Protein AF-A0AAP0EIT5-F1 (afdb_monomer)

Mean predicted aligned error: 7.15 Å

Structure (mmCIF, N/CA/C/O backbone):
data_AF-A0AAP0EIT5-F1
#
_entry.id   AF-A0AAP0EIT5-F1
#
loop_
_atom_site.group_PDB
_atom_site.id
_atom_site.type_symbol
_atom_site.label_atom_id
_atom_site.label_alt_id
_atom_site.label_comp_id
_atom_site.label_asym_id
_atom_site.label_entity_id
_atom_site.label_seq_id
_atom_site.pdbx_PDB_ins_code
_atom_site.Cartn_x
_atom_site.Cartn_y
_atom_site.Cartn_z
_atom_site.occupancy
_atom_site.B_iso_or_equiv
_atom_site.auth_seq_id
_atom_site.auth_comp_id
_atom_site.auth_asym_id
_atom_site.auth_atom_id
_atom_site.pdbx_PDB_model_num
ATOM 1 N N . MET A 1 1 ? -17.598 31.043 -3.259 1.00 34.06 1 MET A N 1
ATOM 2 C CA . MET A 1 1 ? -17.886 29.783 -2.539 1.00 34.06 1 MET A CA 1
ATOM 3 C C . MET A 1 1 ? -18.511 28.818 -3.543 1.00 34.06 1 MET A C 1
ATOM 5 O O . MET A 1 1 ? -19.658 28.442 -3.401 1.00 34.06 1 MET A O 1
ATOM 9 N N . GLU A 1 2 ? -17.788 28.531 -4.632 1.00 28.14 2 GLU A N 1
ATOM 10 C CA . GLU A 1 2 ? -18.379 27.941 -5.848 1.00 28.14 2 GLU A CA 1
ATOM 11 C C . GLU A 1 2 ? -17.289 27.334 -6.759 1.00 28.14 2 GLU A C 1
ATOM 13 O O . GLU A 1 2 ? -17.280 27.514 -7.968 1.00 28.14 2 GLU A O 1
ATOM 18 N N . LEU A 1 3 ? -16.295 26.664 -6.161 1.00 30.36 3 LEU A N 1
ATOM 19 C CA . LEU A 1 3 ? -15.146 26.085 -6.881 1.00 30.36 3 LEU A CA 1
ATOM 20 C C . LEU A 1 3 ? -14.863 24.615 -6.518 1.00 30.36 3 LEU A C 1
ATOM 22 O O . LEU A 1 3 ? -13.755 24.144 -6.713 1.00 30.36 3 LEU A O 1
ATOM 26 N N . SER A 1 4 ? -15.829 23.859 -5.982 1.00 37.78 4 SER A N 1
ATOM 27 C CA . SER A 1 4 ? -15.546 22.500 -5.469 1.00 37.78 4 SER A CA 1
ATOM 28 C C . SER A 1 4 ? -16.444 21.370 -5.975 1.00 37.78 4 SER A C 1
ATOM 30 O O . SER A 1 4 ? -16.247 20.230 -5.564 1.00 37.78 4 SER A O 1
ATOM 32 N N . TYR A 1 5 ? -17.387 21.626 -6.887 1.00 28.66 5 TYR A N 1
ATOM 33 C CA . TYR A 1 5 ? -18.235 20.558 -7.444 1.00 28.66 5 TYR A CA 1
ATOM 34 C C . TYR A 1 5 ? -17.804 20.073 -8.837 1.00 28.66 5 TYR A C 1
ATOM 36 O O . TYR A 1 5 ? -18.018 18.906 -9.165 1.00 28.66 5 TYR A O 1
ATOM 44 N N . LEU A 1 6 ? -17.148 20.917 -9.643 1.00 26.80 6 LEU A N 1
ATOM 45 C CA . LEU A 1 6 ? -16.763 20.549 -11.012 1.00 26.80 6 LEU A CA 1
ATOM 46 C C . LEU A 1 6 ? -15.556 19.590 -11.060 1.00 26.80 6 LEU A C 1
ATOM 48 O O . LEU A 1 6 ? -15.549 18.664 -11.870 1.00 26.80 6 LEU A O 1
ATOM 52 N N . ASP A 1 7 ? -14.597 19.730 -10.138 1.00 31.27 7 ASP A N 1
ATOM 53 C CA . ASP A 1 7 ? -13.393 18.881 -10.090 1.00 31.27 7 ASP A CA 1
ATOM 54 C C . ASP A 1 7 ? -13.679 17.447 -9.619 1.00 31.27 7 ASP A C 1
ATOM 56 O O . ASP A 1 7 ? -13.009 16.500 -10.031 1.00 31.27 7 ASP A O 1
ATOM 60 N N . ILE A 1 8 ? -14.724 17.248 -8.811 1.00 35.31 8 ILE A N 1
ATOM 61 C CA . ILE A 1 8 ? -15.136 15.911 -8.355 1.00 35.31 8 ILE A CA 1
ATOM 62 C C . ILE A 1 8 ? -15.858 15.162 -9.491 1.00 35.31 8 ILE A C 1
ATOM 64 O O . ILE A 1 8 ? -15.655 13.958 -9.671 1.00 35.31 8 ILE A O 1
ATOM 68 N N . CYS A 1 9 ? -16.621 15.878 -10.326 1.00 28.34 9 CYS A N 1
ATOM 69 C CA . CYS A 1 9 ? -17.307 15.317 -11.496 1.00 28.34 9 CYS A CA 1
ATOM 70 C C . CYS A 1 9 ? -16.364 14.874 -12.631 1.00 28.34 9 CYS A C 1
ATOM 72 O O . CYS A 1 9 ? -16.750 14.046 -13.458 1.00 28.34 9 CYS A O 1
ATOM 74 N N . HIS A 1 10 ? -15.117 15.355 -12.676 1.00 34.31 10 HIS A N 1
ATOM 75 C CA . HIS A 1 10 ? -14.128 14.849 -13.635 1.00 34.31 10 HIS A CA 1
ATOM 76 C C . HIS A 1 10 ? -13.656 13.420 -13.318 1.00 34.31 10 HIS A C 1
ATOM 78 O O . HIS A 1 10 ? -13.225 12.711 -14.227 1.00 34.31 10 HIS A O 1
ATOM 84 N N . SER A 1 11 ? -13.785 12.958 -12.068 1.00 38.41 11 SER A N 1
ATOM 85 C CA . SER A 1 11 ? -13.348 11.616 -11.654 1.00 38.41 11 SER A CA 1
ATOM 86 C C . SER A 1 11 ? -14.427 10.536 -11.850 1.00 38.41 11 SER A C 1
ATOM 88 O O . SER A 1 11 ? -14.106 9.374 -12.085 1.00 38.41 11 SER A O 1
ATOM 90 N N . THR A 1 12 ? -15.714 10.903 -11.833 1.00 35.28 12 THR A N 1
ATOM 91 C CA . THR A 1 12 ? -16.848 9.976 -12.039 1.00 35.28 12 THR A CA 1
ATOM 92 C C . THR A 1 12 ? -17.233 9.762 -13.506 1.00 35.28 12 THR A C 1
ATOM 94 O O . THR A 1 12 ? -17.965 8.825 -13.808 1.00 35.28 12 THR A O 1
ATOM 97 N N . LYS A 1 13 ? -16.666 10.525 -14.452 1.00 37.12 13 LYS A N 1
ATOM 98 C CA . LYS A 1 13 ? -16.752 10.246 -15.904 1.00 37.12 13 LYS A CA 1
ATOM 99 C C . LYS A 1 13 ? -15.963 9.004 -16.359 1.00 37.12 13 LYS A C 1
ATOM 101 O O . LYS A 1 13 ? -15.889 8.740 -17.556 1.00 37.12 13 LYS A O 1
ATOM 106 N N . MET A 1 14 ? -15.368 8.249 -15.434 1.00 42.91 14 MET A N 1
ATOM 107 C CA . MET A 1 14 ? -14.441 7.160 -15.744 1.00 42.91 14 MET A CA 1
ATOM 108 C C . MET A 1 14 ? -15.117 5.830 -16.122 1.00 42.91 14 MET A C 1
ATOM 110 O O . MET A 1 14 ? -14.446 4.969 -16.675 1.00 42.91 14 MET A O 1
ATOM 114 N N . GLU A 1 15 ? -16.417 5.636 -15.863 1.00 43.25 15 GLU A N 1
ATOM 115 C CA . GLU A 1 15 ? -17.102 4.379 -16.232 1.00 43.25 15 GLU A CA 1
ATOM 116 C C . GLU A 1 15 ? -17.522 4.336 -17.712 1.00 43.25 15 GLU A C 1
ATOM 118 O O . GLU A 1 15 ? -17.391 3.295 -18.351 1.00 43.25 15 GLU A O 1
ATOM 123 N N . LEU A 1 16 ? -17.940 5.464 -18.303 1.00 37.03 16 LEU A N 1
ATOM 124 C CA . LEU A 1 16 ? -18.281 5.541 -19.734 1.00 37.03 16 LEU A CA 1
ATOM 125 C C . LEU A 1 16 ? -17.059 5.769 -20.640 1.00 37.03 16 LEU A C 1
ATOM 127 O O . LEU A 1 16 ? -17.052 5.302 -21.778 1.00 37.03 16 LEU A O 1
ATOM 131 N N . SER A 1 17 ? -15.996 6.416 -20.147 1.00 41.59 17 SER A N 1
ATOM 132 C CA . SER A 1 17 ? -14.72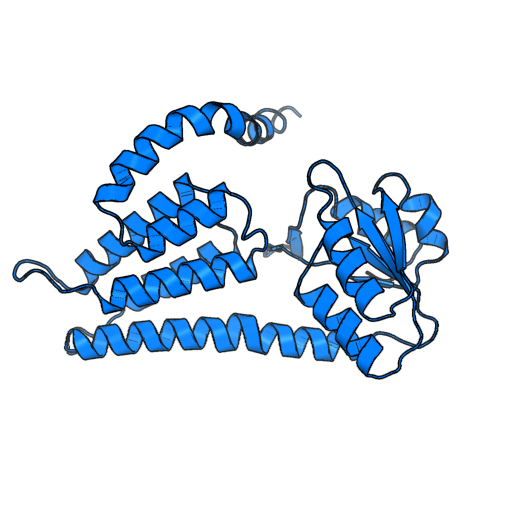7 6.512 -20.885 1.00 41.59 17 SER A CA 1
ATOM 133 C C . SER A 1 17 ? -13.939 5.198 -20.906 1.00 41.59 17 SER A C 1
ATOM 135 O O . SER A 1 17 ? -13.081 5.035 -21.766 1.00 41.59 17 SER A O 1
ATOM 137 N N . PHE A 1 18 ? -14.253 4.243 -20.024 1.00 45.62 18 PHE A N 1
ATOM 138 C CA . PHE A 1 18 ? -13.624 2.918 -19.963 1.00 45.62 18 PHE A CA 1
ATOM 139 C C . PHE A 1 18 ? -13.901 2.066 -21.212 1.00 45.62 18 PHE A C 1
ATOM 141 O O . PHE A 1 18 ? -13.039 1.323 -21.677 1.00 45.62 18 PHE A O 1
ATOM 148 N N . LEU A 1 19 ? -15.099 2.196 -21.792 1.00 41.22 19 LEU A N 1
ATOM 149 C CA . LEU A 1 19 ? -15.473 1.504 -23.030 1.00 41.22 19 LEU A CA 1
ATOM 150 C C . LEU A 1 19 ? -14.783 2.121 -24.254 1.00 41.22 19 LEU A C 1
ATOM 152 O O . LEU A 1 19 ? -14.329 1.387 -25.126 1.00 41.22 19 LEU A O 1
ATOM 156 N N . ILE A 1 20 ? -14.622 3.447 -24.282 1.00 42.47 20 ILE A N 1
ATOM 157 C CA . ILE A 1 20 ? -13.934 4.157 -25.372 1.00 42.47 20 ILE A CA 1
ATOM 158 C C . ILE A 1 20 ? -12.405 3.991 -25.261 1.00 42.47 20 ILE A C 1
ATOM 160 O O . ILE A 1 20 ? -11.747 3.787 -26.277 1.00 42.47 20 ILE A O 1
ATOM 164 N N . SER A 1 21 ? -11.833 3.963 -24.048 1.00 51.19 21 SER A N 1
ATOM 165 C CA . SER A 1 21 ? -10.392 3.734 -23.851 1.00 51.19 21 SER A CA 1
ATOM 166 C C . SER A 1 21 ? -9.970 2.294 -24.128 1.00 51.19 21 SER A C 1
ATOM 168 O O . SER A 1 21 ? -8.811 2.063 -24.447 1.00 51.19 21 SER A O 1
ATOM 170 N N . SER A 1 22 ? -10.884 1.321 -24.055 1.00 49.34 22 SER A N 1
ATOM 171 C CA . SER A 1 22 ? -10.549 -0.081 -24.318 1.00 49.34 22 SER A CA 1
ATOM 172 C C . SER A 1 22 ? -9.999 -0.303 -25.738 1.00 49.34 22 SER A C 1
ATOM 174 O O . SER A 1 22 ? -8.999 -1.000 -25.893 1.00 49.34 22 SER A O 1
ATOM 176 N N . LEU A 1 23 ? -10.554 0.359 -26.762 1.00 49.19 23 LEU A N 1
ATOM 177 C CA . LEU A 1 23 ? -10.063 0.289 -28.148 1.00 49.19 23 LEU A CA 1
ATOM 178 C C . LEU A 1 23 ? -8.685 0.955 -28.328 1.00 49.19 23 LEU A C 1
ATOM 180 O O . LEU A 1 23 ? -7.816 0.386 -28.993 1.00 49.19 23 LEU A O 1
ATOM 184 N N . ASP A 1 24 ? -8.448 2.100 -27.682 1.00 55.38 24 ASP A N 1
ATOM 185 C CA . ASP A 1 24 ? -7.144 2.781 -27.700 1.00 55.38 24 ASP A CA 1
ATOM 186 C C . ASP A 1 24 ? -6.076 2.008 -26.910 1.00 55.38 24 ASP A C 1
ATOM 188 O O . ASP A 1 24 ? -4.936 1.893 -27.356 1.00 55.38 24 ASP A O 1
ATOM 192 N N . ILE A 1 25 ? -6.435 1.401 -25.774 1.00 57.75 25 ILE A N 1
ATOM 193 C CA . ILE A 1 25 ? -5.548 0.550 -24.964 1.00 57.75 25 ILE A CA 1
ATOM 194 C C . ILE A 1 25 ? -5.114 -0.686 -25.764 1.00 57.75 25 ILE A C 1
ATOM 196 O O . ILE A 1 25 ? -3.938 -1.050 -25.725 1.00 57.75 25 ILE A O 1
ATOM 200 N N . PHE A 1 26 ? -6.020 -1.313 -26.523 1.00 56.06 26 PHE A N 1
ATOM 201 C CA . PHE A 1 26 ? -5.684 -2.448 -27.393 1.00 56.06 26 PHE A CA 1
ATOM 202 C C . PHE A 1 26 ? -4.780 -2.046 -28.571 1.00 56.06 26 PHE A C 1
ATOM 204 O O . PHE A 1 26 ? -3.895 -2.819 -28.946 1.00 56.06 26 PHE A O 1
ATOM 211 N N . SER A 1 27 ? -4.951 -0.838 -29.117 1.00 56.09 27 SER A N 1
ATOM 212 C CA . SER A 1 27 ? -4.048 -0.271 -30.128 1.00 56.09 27 SER A CA 1
ATOM 213 C C . SER A 1 27 ? -2.654 0.012 -29.549 1.00 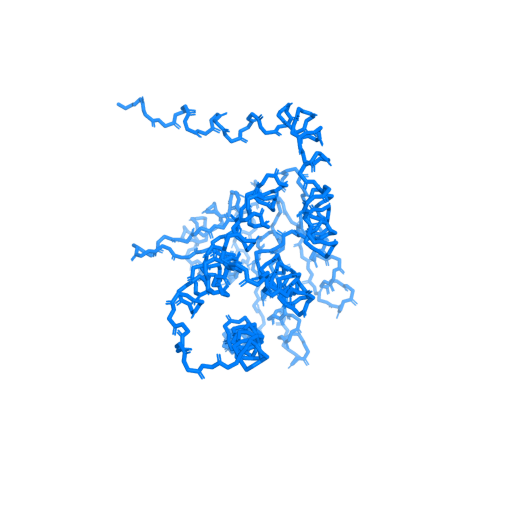56.09 27 SER A C 1
ATOM 215 O O . SER A 1 27 ? -1.650 -0.444 -30.104 1.00 56.09 27 SER A O 1
ATOM 217 N N . LEU A 1 28 ? -2.581 0.654 -28.372 1.00 56.50 28 LEU A N 1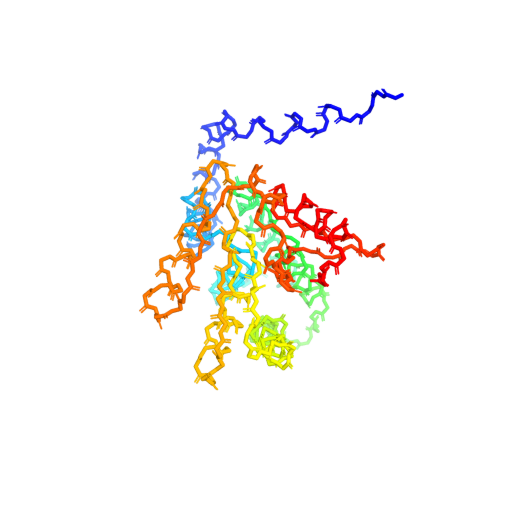
ATOM 218 C CA . LEU A 1 28 ? -1.329 0.869 -27.639 1.00 56.50 28 LEU A CA 1
ATOM 219 C C . LEU A 1 28 ? -0.638 -0.455 -27.286 1.00 56.50 28 LEU A C 1
ATOM 221 O O . LEU A 1 28 ? 0.583 -0.540 -27.375 1.00 56.50 28 LEU A O 1
ATOM 225 N N . SER A 1 29 ? -1.393 -1.503 -26.937 1.00 58.66 29 SER A N 1
ATOM 226 C CA . SER A 1 29 ? -0.843 -2.793 -26.502 1.00 58.66 29 SER A CA 1
ATOM 227 C C . SER A 1 29 ? 0.078 -3.460 -27.529 1.00 58.66 29 SER A C 1
ATOM 229 O O . SER A 1 29 ? 0.883 -4.300 -27.129 1.00 58.66 29 SER A O 1
ATOM 231 N N . ARG A 1 30 ? -0.007 -3.129 -28.827 1.00 60.62 30 ARG A N 1
ATOM 232 C CA . ARG A 1 30 ? 0.880 -3.710 -29.853 1.00 60.62 30 ARG A CA 1
ATOM 233 C C . ARG A 1 30 ? 2.330 -3.233 -29.744 1.00 60.62 30 ARG A C 1
ATOM 235 O O . ARG A 1 30 ? 3.223 -3.948 -30.182 1.00 60.62 30 ARG A O 1
ATOM 242 N N . CYS A 1 31 ? 2.561 -2.067 -29.142 1.00 69.19 31 CYS A N 1
ATOM 243 C CA . CYS A 1 31 ? 3.889 -1.463 -28.984 1.00 69.19 31 CYS A CA 1
ATOM 244 C C . CYS A 1 31 ? 4.388 -1.483 -27.528 1.00 69.19 31 CYS A C 1
ATOM 246 O O . CYS A 1 31 ? 5.426 -0.899 -27.222 1.00 69.19 31 CYS A O 1
ATOM 248 N N . ILE A 1 32 ? 3.644 -2.116 -26.616 1.00 85.38 32 ILE A N 1
ATOM 249 C CA . ILE A 1 32 ? 3.959 -2.171 -25.186 1.00 85.38 32 ILE A CA 1
ATOM 250 C C . ILE A 1 32 ? 4.507 -3.553 -24.842 1.00 85.38 32 ILE A C 1
ATOM 252 O O . ILE A 1 32 ? 4.006 -4.577 -25.305 1.00 85.38 32 ILE A O 1
ATOM 256 N N . HIS A 1 33 ? 5.541 -3.581 -24.002 1.00 88.62 33 HIS A N 1
ATOM 257 C CA . HIS A 1 33 ? 6.153 -4.822 -23.537 1.00 88.62 33 HIS A CA 1
ATOM 258 C C . HIS A 1 33 ? 5.135 -5.718 -22.815 1.00 88.62 33 HIS A C 1
ATOM 260 O O . HIS A 1 33 ? 4.338 -5.238 -22.004 1.00 88.62 33 HIS A O 1
ATOM 266 N N . LEU A 1 34 ? 5.187 -7.028 -23.084 1.00 89.19 34 LEU A N 1
ATOM 267 C CA . LEU A 1 34 ? 4.187 -8.009 -22.647 1.00 89.19 34 LEU A CA 1
ATOM 268 C C . LEU A 1 34 ? 3.874 -7.927 -21.146 1.00 89.19 34 LEU A C 1
ATOM 270 O O . LEU A 1 34 ? 2.705 -7.942 -20.758 1.00 89.19 34 LEU A O 1
ATOM 274 N N . TYR A 1 35 ? 4.896 -7.802 -20.298 1.00 90.50 35 TYR A N 1
ATOM 275 C CA . TYR A 1 35 ? 4.708 -7.753 -18.847 1.00 90.50 35 TYR A CA 1
ATOM 276 C C . TYR A 1 35 ? 4.032 -6.453 -18.396 1.00 90.50 35 TYR A C 1
ATOM 278 O O . TYR A 1 35 ? 3.200 -6.471 -17.487 1.00 90.50 35 TYR A O 1
ATOM 286 N N . SER A 1 36 ? 4.313 -5.330 -19.065 1.00 90.50 36 SER A N 1
ATOM 287 C CA . SER A 1 36 ? 3.614 -4.063 -18.806 1.00 90.50 36 SER A CA 1
ATOM 288 C C . SER A 1 36 ? 2.135 -4.162 -19.189 1.00 90.50 36 SER A C 1
ATOM 290 O O . SER A 1 36 ? 1.275 -3.727 -18.420 1.00 90.50 36 SER A O 1
ATOM 292 N N . SER A 1 37 ? 1.826 -4.819 -20.311 1.00 90.25 37 SER A N 1
ATOM 293 C CA . SER A 1 37 ? 0.449 -5.096 -20.741 1.00 90.25 37 SER A CA 1
ATOM 294 C C . SER A 1 37 ? -0.299 -5.991 -19.747 1.00 90.25 37 SER A C 1
ATOM 296 O O . SER A 1 37 ? -1.410 -5.660 -19.333 1.00 90.25 37 SER A O 1
ATOM 298 N N . GLN A 1 38 ? 0.327 -7.077 -19.280 1.00 91.44 38 GLN A N 1
ATOM 299 C CA . GLN A 1 38 ? -0.254 -7.970 -18.268 1.00 91.44 38 GLN A CA 1
ATOM 300 C C . GLN A 1 38 ? -0.559 -7.240 -16.954 1.00 91.44 38 GLN A C 1
ATOM 302 O O . GLN A 1 38 ? -1.632 -7.418 -16.376 1.00 91.44 38 GLN A O 1
ATOM 307 N N . VAL A 1 39 ? 0.357 -6.389 -16.480 1.00 94.06 39 VAL A N 1
ATOM 308 C CA . VAL A 1 39 ? 0.123 -5.573 -15.280 1.00 94.06 39 VAL A CA 1
ATOM 309 C C . VAL A 1 39 ? -1.026 -4.585 -15.497 1.00 94.06 39 VAL A C 1
ATOM 311 O O . VAL A 1 39 ? -1.869 -4.444 -14.609 1.00 94.06 39 VAL A O 1
ATOM 314 N N . GLY A 1 40 ? -1.117 -3.958 -16.673 1.00 92.19 40 GLY A N 1
ATOM 315 C CA . GLY A 1 40 ? -2.234 -3.079 -17.035 1.00 92.19 40 GLY A CA 1
ATOM 316 C C . GLY A 1 40 ? -3.590 -3.787 -16.986 1.00 92.19 40 GLY A C 1
ATOM 317 O O . GLY A 1 40 ? -4.519 -3.291 -16.346 1.00 92.19 40 GLY A O 1
ATOM 318 N N . LEU A 1 41 ? -3.688 -4.993 -17.553 1.00 90.75 41 LEU A N 1
ATOM 319 C CA . LEU A 1 41 ? -4.906 -5.812 -17.494 1.00 90.75 41 LEU A CA 1
ATOM 320 C C . LEU A 1 41 ? -5.306 -6.152 -16.052 1.00 90.75 41 LEU A C 1
ATOM 322 O O . LEU A 1 41 ? -6.472 -6.022 -15.683 1.00 90.75 41 LEU A O 1
ATOM 326 N N . ARG A 1 42 ? -4.339 -6.497 -15.194 1.00 93.19 42 ARG A N 1
ATOM 327 C CA . ARG A 1 42 ? -4.591 -6.754 -13.764 1.00 93.19 42 ARG A CA 1
ATOM 328 C C . ARG A 1 42 ? -5.015 -5.499 -12.995 1.00 93.19 42 ARG A C 1
ATOM 330 O O . ARG A 1 42 ? -5.709 -5.600 -11.982 1.00 93.19 42 ARG A O 1
ATOM 337 N N . TYR A 1 43 ? -4.618 -4.305 -13.444 1.00 92.81 43 TYR A N 1
ATOM 338 C CA . TYR A 1 43 ? -5.123 -3.046 -12.885 1.00 92.81 43 TYR A CA 1
ATOM 339 C C . TYR A 1 43 ? -6.575 -2.783 -13.268 1.00 92.81 43 TYR A C 1
ATOM 341 O O . TYR A 1 43 ? -7.332 -2.352 -12.395 1.00 92.81 43 TYR A O 1
ATOM 349 N N . LEU A 1 44 ? -6.941 -3.053 -14.524 1.00 89.44 44 LEU A N 1
ATOM 350 C CA . LEU A 1 44 ? -8.306 -2.923 -15.041 1.00 89.44 44 LEU A CA 1
ATOM 351 C C . LEU A 1 44 ? -9.256 -3.907 -14.349 1.00 89.44 44 LEU A C 1
ATOM 353 O O . LEU A 1 44 ? -10.314 -3.503 -13.876 1.00 89.44 44 LEU A O 1
ATOM 357 N N . ALA A 1 45 ? -8.839 -5.170 -14.214 1.00 88.81 45 ALA A N 1
ATOM 358 C CA . ALA A 1 45 ? -9.603 -6.214 -13.527 1.00 88.81 45 ALA A CA 1
ATOM 359 C C . ALA A 1 45 ? -9.804 -5.928 -12.027 1.00 88.81 45 ALA A C 1
ATOM 361 O O . ALA A 1 45 ? -10.727 -6.440 -11.401 1.00 88.81 45 ALA A O 1
ATOM 362 N N . GLY A 1 46 ? -8.951 -5.087 -11.434 1.00 85.75 46 GLY A N 1
ATOM 363 C CA . GLY A 1 46 ? -9.004 -4.765 -10.011 1.00 85.75 46 GLY A CA 1
ATOM 364 C C . GLY A 1 46 ? -8.308 -5.785 -9.106 1.00 85.75 46 GLY A C 1
ATOM 365 O O . GLY A 1 46 ? -8.301 -5.577 -7.892 1.00 85.75 46 GLY A O 1
ATOM 366 N N . ASP A 1 47 ? -7.656 -6.807 -9.671 1.00 85.88 47 ASP A N 1
ATOM 367 C CA . ASP A 1 47 ? -6.889 -7.830 -8.943 1.00 85.88 47 ASP A CA 1
ATOM 368 C C . ASP A 1 47 ? -5.813 -7.215 -8.040 1.00 85.88 47 ASP A C 1
ATOM 370 O O . ASP A 1 47 ? -5.527 -7.706 -6.947 1.00 85.88 47 ASP A O 1
ATOM 374 N N . ILE A 1 48 ? -5.202 -6.113 -8.495 1.00 86.69 48 ILE A N 1
ATOM 375 C CA . ILE A 1 48 ? -4.160 -5.394 -7.758 1.00 86.69 48 ILE A CA 1
ATOM 376 C C . ILE A 1 48 ? -4.692 -4.033 -7.292 1.00 86.69 48 ILE A C 1
ATOM 378 O O . ILE A 1 48 ? -4.616 -3.011 -7.981 1.00 86.69 48 ILE A O 1
ATOM 382 N N . GLY A 1 49 ? -5.239 -4.003 -6.077 1.00 84.56 49 GLY A N 1
ATOM 383 C CA . GLY A 1 49 ? -5.878 -2.814 -5.504 1.00 84.56 49 GLY A CA 1
ATOM 384 C C . GLY A 1 49 ? -4.930 -1.811 -4.835 1.00 84.56 49 GLY A C 1
ATOM 385 O O . GLY A 1 49 ? -5.056 -0.605 -5.066 1.00 84.56 49 GLY A O 1
ATOM 386 N N . GLY A 1 50 ? -4.018 -2.302 -3.989 1.00 88.69 50 GLY A N 1
ATOM 387 C CA . GLY A 1 50 ? -3.237 -1.495 -3.041 1.00 88.69 50 GLY A CA 1
ATOM 388 C C . GLY A 1 50 ? -2.041 -0.759 -3.653 1.00 88.69 50 GLY A C 1
ATOM 389 O O . GLY A 1 50 ? -1.365 -1.288 -4.530 1.00 88.69 50 GLY A O 1
ATOM 390 N N . GLY A 1 51 ? -1.742 0.446 -3.154 1.00 91.69 51 GLY A N 1
ATOM 391 C CA . GLY A 1 51 ? -0.691 1.316 -3.704 1.00 91.69 51 GLY A CA 1
ATOM 392 C C . GLY A 1 51 ? 0.714 0.698 -3.718 1.00 91.69 51 GLY A C 1
ATOM 393 O O . GLY A 1 51 ? 1.427 0.849 -4.710 1.00 91.69 51 GLY A O 1
ATOM 394 N N . ASN A 1 52 ? 1.108 -0.031 -2.667 1.00 93.12 52 ASN A N 1
ATOM 395 C CA . ASN A 1 52 ? 2.411 -0.714 -2.623 1.00 93.12 52 ASN A CA 1
ATOM 396 C C . ASN A 1 52 ? 2.467 -1.880 -3.615 1.00 93.12 52 ASN A C 1
ATOM 398 O O . ASN A 1 52 ? 3.415 -1.976 -4.387 1.00 93.12 52 ASN A O 1
ATOM 402 N N . VAL A 1 53 ? 1.428 -2.720 -3.660 1.00 93.75 53 VAL A N 1
ATOM 403 C CA . VAL A 1 53 ? 1.386 -3.888 -4.559 1.00 93.75 53 VAL A CA 1
ATOM 404 C C . VAL A 1 53 ? 1.361 -3.455 -6.027 1.00 93.75 53 VAL A C 1
ATOM 406 O O . VAL A 1 53 ? 2.070 -4.035 -6.843 1.00 93.75 53 VAL A O 1
ATOM 409 N N . ARG A 1 54 ? 0.616 -2.390 -6.361 1.00 95.69 54 ARG A N 1
ATOM 410 C CA . ARG A 1 54 ? 0.663 -1.770 -7.695 1.00 95.69 54 ARG A CA 1
ATOM 411 C C . ARG A 1 54 ? 2.075 -1.273 -8.017 1.00 95.69 54 ARG A C 1
ATOM 413 O O . ARG A 1 54 ? 2.617 -1.597 -9.062 1.00 95.69 54 ARG A O 1
ATOM 420 N N . CYS A 1 55 ? 2.714 -0.544 -7.102 1.00 96.88 55 CYS A N 1
ATOM 421 C CA . CYS A 1 55 ? 4.081 -0.064 -7.315 1.00 96.88 55 CYS A CA 1
ATOM 422 C C . CYS A 1 55 ? 5.074 -1.212 -7.573 1.00 96.88 55 CYS A C 1
ATOM 424 O O . CYS A 1 55 ? 5.827 -1.151 -8.542 1.00 96.88 55 CYS A O 1
ATOM 426 N N . ILE A 1 56 ? 5.019 -2.287 -6.780 1.00 96.94 56 ILE A N 1
ATOM 427 C CA . ILE A 1 56 ? 5.866 -3.474 -6.968 1.00 96.94 56 ILE A CA 1
ATOM 428 C C . ILE A 1 56 ? 5.594 -4.138 -8.323 1.00 96.94 56 ILE A C 1
ATOM 430 O O . ILE A 1 56 ? 6.541 -4.441 -9.041 1.00 96.94 56 ILE A O 1
ATOM 434 N N . ALA A 1 57 ? 4.327 -4.333 -8.702 1.00 97.31 57 ALA A N 1
ATOM 435 C CA . ALA A 1 57 ? 3.967 -4.953 -9.978 1.00 97.31 57 ALA A CA 1
ATOM 436 C C . ALA A 1 57 ? 4.452 -4.127 -11.181 1.00 97.31 57 ALA A C 1
ATOM 438 O O . ALA A 1 57 ? 5.037 -4.678 -12.109 1.00 97.31 57 ALA A O 1
ATOM 439 N N . MET A 1 58 ? 4.268 -2.803 -11.138 1.00 97.38 58 MET A N 1
ATOM 440 C CA . MET A 1 58 ? 4.781 -1.882 -12.157 1.00 97.38 58 MET A CA 1
ATOM 441 C C . MET A 1 58 ? 6.304 -1.958 -12.271 1.00 97.38 58 MET A C 1
ATOM 443 O O . MET A 1 58 ? 6.832 -2.088 -13.370 1.00 97.38 58 MET A O 1
ATOM 447 N N . LEU A 1 59 ? 7.014 -1.883 -11.143 1.00 97.38 59 LEU A N 1
ATOM 448 C CA . LEU A 1 59 ? 8.472 -1.957 -11.135 1.00 97.38 59 LEU A CA 1
ATOM 449 C C . LEU A 1 59 ? 8.977 -3.319 -11.622 1.00 97.38 59 LEU A C 1
ATOM 451 O O . LEU A 1 59 ? 9.964 -3.359 -12.347 1.00 97.38 59 LEU A O 1
ATOM 455 N N . GLY A 1 60 ? 8.284 -4.411 -11.289 1.00 97.25 60 GLY A N 1
ATOM 456 C CA . GLY A 1 60 ? 8.554 -5.741 -11.836 1.00 97.25 60 GLY A CA 1
ATOM 457 C C . GLY A 1 60 ? 8.440 -5.769 -13.360 1.00 97.25 60 GLY A C 1
ATOM 458 O O . GLY A 1 60 ? 9.396 -6.142 -14.031 1.00 97.25 60 GLY A O 1
ATOM 459 N N . ALA A 1 61 ? 7.336 -5.258 -13.911 1.00 96.44 61 ALA A N 1
ATOM 460 C CA . ALA A 1 61 ? 7.167 -5.152 -15.360 1.00 96.44 61 ALA A CA 1
ATOM 461 C C . ALA A 1 61 ? 8.242 -4.275 -16.022 1.00 96.44 61 ALA A C 1
ATOM 463 O O . ALA A 1 61 ? 8.728 -4.607 -17.101 1.00 96.44 61 ALA A O 1
ATOM 464 N N . PHE A 1 62 ? 8.658 -3.181 -15.376 1.00 96.12 62 PHE A N 1
ATOM 465 C CA . PHE A 1 62 ? 9.748 -2.345 -15.886 1.00 96.12 62 PHE A CA 1
ATOM 466 C C . PHE A 1 62 ? 11.092 -3.063 -15.848 1.00 96.12 62 PHE A C 1
ATOM 468 O O . PHE A 1 62 ? 11.877 -2.883 -16.771 1.00 96.12 62 PHE A O 1
ATOM 475 N N . LYS A 1 63 ? 11.366 -3.899 -14.839 1.00 96.69 63 LYS A N 1
ATOM 476 C CA . LYS A 1 63 ? 12.584 -4.720 -14.826 1.00 96.69 63 LYS A CA 1
ATOM 477 C C . LYS A 1 63 ? 12.635 -5.655 -16.025 1.00 96.69 63 LYS A C 1
ATOM 479 O O . LYS A 1 63 ? 13.672 -5.727 -16.677 1.00 96.69 63 LYS A O 1
ATOM 484 N N . ASP A 1 64 ? 11.541 -6.350 -16.315 1.00 95.44 64 ASP A N 1
ATOM 485 C CA . ASP A 1 64 ? 11.500 -7.282 -17.442 1.00 95.44 64 ASP A CA 1
ATOM 486 C C . ASP A 1 64 ? 11.602 -6.530 -18.776 1.00 95.44 64 ASP A C 1
ATOM 488 O O . ASP A 1 64 ? 12.399 -6.903 -19.633 1.00 95.44 64 ASP A O 1
ATOM 492 N N . ALA A 1 65 ? 10.924 -5.386 -18.908 1.00 94.12 65 ALA A N 1
ATOM 493 C CA . ALA A 1 65 ? 11.040 -4.539 -20.093 1.00 94.12 65 ALA A CA 1
ATOM 494 C C . ALA A 1 65 ? 12.456 -3.968 -20.294 1.00 94.12 65 ALA A C 1
ATOM 496 O O . ALA A 1 65 ? 12.948 -3.929 -21.418 1.00 94.12 65 ALA A O 1
ATOM 497 N N . ILE A 1 66 ? 13.133 -3.546 -19.219 1.00 94.44 66 ILE A N 1
ATOM 498 C CA . ILE A 1 66 ? 14.527 -3.081 -19.274 1.00 94.44 66 ILE A CA 1
ATOM 499 C C . ILE A 1 66 ? 15.452 -4.244 -19.639 1.00 94.44 66 ILE A C 1
ATOM 501 O O . ILE A 1 66 ? 16.382 -4.047 -20.415 1.00 94.44 66 ILE A O 1
ATOM 505 N N . ARG A 1 67 ? 15.217 -5.452 -19.108 1.00 94.62 67 ARG A N 1
ATOM 506 C CA . ARG A 1 67 ? 16.033 -6.636 -19.413 1.00 94.62 67 ARG A CA 1
ATOM 507 C C . ARG A 1 67 ? 15.979 -6.985 -20.900 1.00 94.62 67 ARG A C 1
ATOM 509 O O . ARG A 1 67 ? 17.039 -7.215 -21.480 1.00 94.62 67 ARG A O 1
ATOM 516 N N . ASP A 1 68 ? 14.793 -6.941 -21.497 1.00 93.50 68 ASP A N 1
ATOM 517 C CA . ASP A 1 68 ? 14.568 -7.305 -22.902 1.00 93.50 68 ASP A CA 1
ATOM 518 C C . ASP A 1 68 ? 14.884 -6.165 -23.887 1.00 93.50 68 ASP A C 1
ATOM 520 O O . ASP A 1 68 ? 15.016 -6.395 -25.087 1.00 93.50 68 ASP A O 1
ATOM 524 N N . TYR A 1 69 ? 15.020 -4.930 -23.400 1.00 92.56 69 TYR A N 1
ATOM 525 C CA . TYR A 1 69 ? 15.357 -3.773 -24.227 1.00 92.56 69 TYR A CA 1
ATOM 526 C C . TYR A 1 69 ? 16.754 -3.905 -24.854 1.00 92.56 69 TYR A C 1
ATOM 528 O O . TYR A 1 69 ? 17.681 -4.403 -24.215 1.00 92.56 69 TYR A O 1
ATOM 536 N N . SER A 1 70 ? 16.917 -3.426 -26.086 1.00 92.19 70 SER A N 1
ATOM 537 C CA . SER A 1 70 ? 18.208 -3.300 -26.773 1.00 92.19 70 SER A CA 1
ATOM 538 C C . SER A 1 70 ? 18.269 -1.958 -27.488 1.00 92.19 70 SER A C 1
ATOM 540 O O . SER A 1 70 ? 17.282 -1.561 -28.111 1.00 92.19 70 SER A O 1
ATOM 542 N N . THR A 1 71 ? 19.402 -1.258 -27.410 1.00 91.12 71 THR A N 1
ATOM 543 C CA . THR A 1 71 ? 19.521 0.071 -28.024 1.00 91.12 71 THR A CA 1
ATOM 544 C C . THR A 1 71 ? 19.628 -0.038 -29.546 1.00 91.12 71 THR A C 1
ATOM 546 O O . THR A 1 71 ? 20.526 -0.720 -30.045 1.00 91.12 71 THR A O 1
ATOM 549 N N . PRO A 1 72 ? 18.761 0.645 -30.316 1.00 91.12 72 PRO A N 1
ATOM 550 C CA . PRO A 1 72 ? 18.934 0.748 -31.760 1.00 91.12 72 PRO A CA 1
ATOM 551 C C . PRO A 1 72 ? 20.247 1.471 -32.107 1.00 91.12 72 PRO A C 1
ATOM 553 O O . PRO A 1 72 ? 20.593 2.434 -31.423 1.00 91.12 72 PRO A O 1
ATOM 556 N N . PRO A 1 73 ? 20.948 1.094 -33.193 1.00 85.81 73 PRO A N 1
ATOM 557 C CA . PRO A 1 73 ? 22.279 1.626 -33.519 1.00 85.81 73 PRO A CA 1
ATOM 558 C C . PRO A 1 73 ? 22.316 3.148 -33.737 1.00 85.81 73 PRO A C 1
ATOM 560 O O . PRO A 1 73 ? 23.363 3.768 -33.595 1.00 85.81 73 PRO A O 1
ATOM 563 N N . GLU A 1 74 ? 21.176 3.761 -34.059 1.00 89.06 74 GLU A N 1
ATOM 564 C CA . GLU A 1 74 ? 21.046 5.199 -34.331 1.00 89.06 74 GLU A CA 1
ATOM 565 C C . GLU A 1 74 ? 20.681 6.031 -33.090 1.00 89.06 74 GLU A C 1
ATOM 567 O O . GLU A 1 74 ? 20.550 7.254 -33.173 1.00 89.06 74 GLU A O 1
ATOM 572 N N . LYS A 1 75 ? 20.457 5.391 -31.937 1.00 89.00 75 LYS A N 1
ATOM 573 C CA . LYS A 1 75 ? 19.897 6.045 -30.752 1.00 89.00 75 LYS A CA 1
ATOM 574 C C . LYS A 1 75 ? 20.820 5.951 -29.548 1.00 89.00 75 LYS A C 1
ATOM 576 O O . LYS A 1 75 ? 21.586 5.010 -29.385 1.00 89.00 75 LYS A O 1
ATOM 581 N N . ASN A 1 76 ? 20.688 6.932 -28.659 1.00 87.56 76 ASN A N 1
ATOM 582 C CA . ASN A 1 76 ? 21.328 6.888 -27.351 1.00 87.56 76 ASN A CA 1
ATOM 583 C C . ASN A 1 76 ? 20.440 6.119 -26.364 1.00 87.56 76 ASN A C 1
ATOM 585 O O . ASN A 1 76 ? 19.229 6.362 -26.298 1.00 87.56 76 ASN A O 1
ATOM 589 N N . LEU A 1 77 ? 21.061 5.223 -25.592 1.00 87.25 77 LEU A N 1
ATOM 590 C CA . LEU A 1 77 ? 20.406 4.374 -24.593 1.00 87.25 77 LEU A CA 1
ATOM 591 C C . LEU A 1 77 ? 19.532 5.183 -23.628 1.00 87.25 77 LEU A C 1
ATOM 593 O O . LEU A 1 77 ? 18.377 4.839 -23.406 1.00 87.25 77 LEU A O 1
ATOM 597 N N . ASP A 1 78 ? 20.074 6.266 -23.072 1.00 87.31 78 ASP A N 1
ATOM 598 C CA . ASP A 1 78 ? 19.419 7.101 -22.065 1.00 87.31 78 ASP A CA 1
ATOM 599 C C . ASP A 1 78 ? 18.084 7.673 -22.566 1.00 87.31 78 ASP A C 1
ATOM 601 O O . ASP A 1 78 ? 17.060 7.554 -21.890 1.00 87.31 78 ASP A O 1
ATOM 605 N N . LYS A 1 79 ? 18.069 8.263 -23.764 1.00 89.44 79 LYS A N 1
ATOM 606 C CA . LYS A 1 79 ? 16.887 8.923 -24.329 1.00 89.44 79 LYS A CA 1
ATOM 607 C C . LYS A 1 79 ? 15.844 7.921 -24.800 1.00 89.44 79 LYS A C 1
ATOM 609 O O . LYS A 1 79 ? 14.658 8.119 -24.531 1.00 89.44 79 LYS A O 1
ATOM 614 N N . ASP A 1 80 ? 16.264 6.865 -25.494 1.00 91.62 80 ASP A N 1
ATOM 615 C CA . ASP A 1 80 ? 15.318 5.899 -26.056 1.00 91.62 80 ASP A CA 1
ATOM 616 C C . ASP A 1 80 ? 14.695 5.016 -24.970 1.00 91.62 80 ASP A C 1
ATOM 618 O O . ASP A 1 80 ? 13.471 4.875 -24.922 1.00 91.62 80 ASP A O 1
ATOM 622 N N . LEU A 1 81 ? 15.493 4.541 -24.005 1.00 91.38 81 LEU A N 1
ATOM 623 C CA . LEU A 1 81 ? 14.974 3.787 -22.865 1.00 91.38 81 LEU A CA 1
ATOM 624 C C . LEU A 1 81 ? 13.994 4.624 -22.034 1.00 91.38 81 LEU A C 1
ATOM 626 O O . LEU A 1 81 ? 12.932 4.130 -21.648 1.00 91.38 81 LEU A O 1
ATOM 630 N N . LEU A 1 82 ? 14.303 5.904 -21.799 1.00 92.12 82 LEU A N 1
ATOM 631 C CA . LEU A 1 82 ? 13.391 6.815 -21.105 1.00 92.12 82 LEU A CA 1
ATOM 632 C C . LEU A 1 82 ? 12.075 6.997 -21.867 1.00 92.12 82 LEU A C 1
ATOM 634 O O . LEU A 1 82 ? 11.011 7.031 -21.245 1.00 92.12 82 LEU A O 1
ATOM 638 N N . SER A 1 83 ? 12.136 7.100 -23.197 1.00 92.44 83 SER A N 1
ATOM 639 C CA . SER A 1 83 ? 10.949 7.201 -24.049 1.00 92.44 83 SER A CA 1
ATOM 640 C C . SER A 1 83 ? 10.081 5.943 -23.943 1.00 92.44 83 SER A C 1
ATOM 642 O O . SER A 1 83 ? 8.880 6.047 -23.692 1.00 92.44 83 SER A O 1
ATOM 644 N N . ASN A 1 84 ? 10.688 4.753 -23.986 1.00 91.50 84 ASN A N 1
ATOM 645 C CA . ASN A 1 84 ? 9.979 3.482 -23.809 1.00 91.50 84 ASN A CA 1
ATOM 646 C C . ASN A 1 84 ? 9.333 3.363 -22.421 1.00 91.50 84 ASN A C 1
ATOM 648 O O . ASN A 1 84 ? 8.148 3.049 -22.317 1.00 91.50 84 ASN A O 1
ATOM 652 N N . ILE A 1 85 ? 10.063 3.706 -21.352 1.00 92.62 85 ILE A N 1
ATOM 653 C CA . ILE A 1 85 ? 9.509 3.742 -19.989 1.00 92.62 85 ILE A CA 1
ATOM 654 C C . ILE A 1 85 ? 8.319 4.707 -19.914 1.00 92.62 85 ILE A C 1
ATOM 656 O O . ILE A 1 85 ? 7.302 4.381 -19.302 1.00 92.62 85 ILE A O 1
ATOM 660 N N . ASN A 1 86 ? 8.405 5.881 -20.545 1.00 93.00 86 ASN A N 1
ATOM 661 C CA . ASN A 1 86 ? 7.298 6.835 -20.572 1.00 93.00 86 ASN A CA 1
ATOM 662 C C . ASN A 1 86 ? 6.073 6.286 -21.310 1.00 93.00 86 ASN A C 1
ATOM 664 O O . ASN A 1 86 ? 4.960 6.480 -20.825 1.00 93.00 86 ASN A O 1
ATOM 668 N N . SER A 1 87 ? 6.262 5.552 -22.406 1.00 92.38 87 SER A N 1
ATOM 669 C CA . SER A 1 87 ? 5.175 4.854 -23.103 1.00 92.38 87 SER A CA 1
ATOM 670 C C . SER A 1 87 ? 4.499 3.816 -22.203 1.00 92.38 87 SER A C 1
ATOM 672 O O . SER A 1 87 ? 3.270 3.784 -22.120 1.00 92.38 87 SER A O 1
ATOM 674 N N . TYR A 1 88 ? 5.274 3.030 -21.445 1.00 92.81 88 TYR A N 1
ATOM 675 C CA . TYR A 1 88 ? 4.728 2.064 -20.483 1.00 92.81 88 TYR A CA 1
ATOM 676 C C . TYR A 1 88 ? 3.957 2.750 -19.349 1.00 92.81 88 TYR A C 1
ATOM 678 O O . TYR A 1 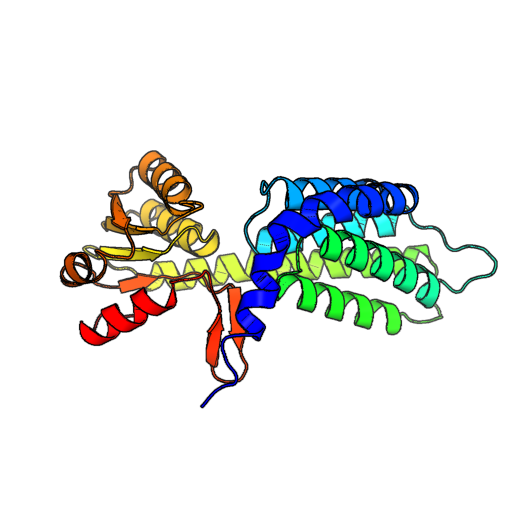88 ? 2.870 2.306 -18.980 1.00 92.81 88 TYR A O 1
ATOM 686 N N . VAL A 1 89 ? 4.479 3.859 -18.814 1.00 93.06 89 VAL A N 1
ATOM 687 C CA . VAL A 1 89 ? 3.784 4.663 -17.795 1.00 93.06 89 VAL A CA 1
ATOM 688 C C . VAL A 1 89 ? 2.461 5.199 -18.337 1.00 93.06 89 VAL A C 1
ATOM 690 O O . VAL A 1 89 ? 1.443 5.069 -17.662 1.00 93.06 89 VAL A O 1
ATOM 693 N N . SER A 1 90 ? 2.452 5.768 -19.544 1.00 91.69 90 SER A N 1
ATOM 694 C CA . SER A 1 90 ? 1.240 6.300 -20.178 1.00 91.69 90 SER A CA 1
ATOM 695 C C . SER A 1 90 ? 0.185 5.215 -20.394 1.00 91.69 90 SER A C 1
ATOM 697 O O . SER A 1 90 ? -0.985 5.427 -20.080 1.00 91.69 90 SER A O 1
ATOM 699 N N . PHE A 1 91 ? 0.597 4.025 -20.838 1.00 91.56 91 PHE A N 1
ATOM 700 C CA . PHE A 1 91 ? -0.293 2.870 -20.958 1.00 91.56 91 PHE A CA 1
ATOM 701 C C . PHE A 1 91 ? -0.901 2.465 -19.604 1.00 91.56 91 PHE A C 1
ATOM 703 O O . PHE A 1 91 ? -2.119 2.323 -19.479 1.00 91.56 91 PHE A O 1
ATOM 710 N N . LEU A 1 92 ? -0.074 2.332 -18.560 1.00 91.50 92 LEU A N 1
ATOM 711 C CA . LEU A 1 92 ? -0.549 1.969 -17.221 1.00 91.50 92 LEU A CA 1
ATOM 712 C C . LEU A 1 92 ? -1.472 3.040 -16.625 1.00 91.50 92 LEU A C 1
ATOM 714 O O . LEU A 1 92 ? -2.451 2.689 -15.967 1.00 91.50 92 LEU A O 1
ATOM 718 N N . MET A 1 93 ? -1.196 4.323 -16.880 1.00 90.38 93 MET A N 1
ATOM 719 C CA . MET A 1 93 ? -2.064 5.445 -16.507 1.00 90.38 93 MET A CA 1
ATOM 720 C C . MET A 1 93 ? -3.429 5.364 -17.193 1.00 90.38 93 MET A C 1
ATOM 722 O O . MET A 1 93 ? -4.441 5.596 -16.532 1.00 90.38 93 MET A O 1
ATOM 726 N N . GLY A 1 94 ? -3.457 4.997 -18.480 1.00 87.62 94 GLY A N 1
ATOM 727 C CA . GLY A 1 94 ? -4.689 4.757 -19.234 1.00 87.62 94 GLY A CA 1
ATOM 728 C C . GLY A 1 94 ? -5.497 3.571 -18.701 1.00 87.62 94 GLY A C 1
ATOM 729 O O . GLY A 1 94 ? -6.723 3.615 -18.705 1.00 87.62 94 GLY A O 1
ATOM 730 N N . CYS A 1 95 ? -4.822 2.545 -18.171 1.00 88.88 95 CYS A N 1
ATOM 731 C CA . CYS A 1 95 ? -5.477 1.416 -17.511 1.00 88.88 95 CYS A CA 1
ATOM 732 C C . CYS A 1 95 ? -6.074 1.814 -16.152 1.00 88.88 95 CYS A C 1
ATOM 734 O O . CYS A 1 95 ? -7.211 1.484 -15.824 1.00 88.88 95 CYS A O 1
ATOM 736 N N . ARG A 1 96 ? -5.286 2.498 -15.316 1.00 90.50 96 ARG A N 1
ATOM 737 C CA . ARG A 1 96 ? -5.727 3.005 -14.014 1.00 90.50 96 ARG A CA 1
ATOM 738 C C . ARG A 1 96 ? -4.772 4.095 -13.526 1.00 90.50 96 ARG A C 1
ATOM 740 O O . ARG A 1 96 ? -3.578 3.809 -13.407 1.00 90.50 96 ARG A O 1
ATOM 747 N N . PRO A 1 97 ? -5.273 5.260 -13.075 1.00 92.12 97 PRO A N 1
ATOM 748 C CA . PRO A 1 97 ? -4.428 6.334 -12.557 1.00 92.12 97 PRO A CA 1
ATOM 749 C C . PRO A 1 97 ? -3.403 5.846 -11.523 1.00 92.12 97 PRO A C 1
ATOM 751 O O . PRO A 1 97 ? -3.730 5.054 -10.621 1.00 92.12 97 PRO A O 1
ATOM 754 N N . CYS A 1 98 ? -2.148 6.271 -11.677 1.00 91.69 98 CYS A N 1
ATOM 755 C CA . CYS A 1 98 ? -1.046 5.911 -10.788 1.00 91.69 98 CYS A CA 1
ATOM 756 C C . CYS A 1 98 ? -1.346 6.338 -9.349 1.00 91.69 98 CYS A C 1
ATOM 758 O O . CYS A 1 98 ? -1.989 7.351 -9.094 1.00 91.69 98 CYS A O 1
ATOM 760 N N . SER A 1 99 ? -0.889 5.541 -8.384 1.00 92.94 99 SER A N 1
ATOM 761 C CA . SER A 1 99 ? -0.853 5.981 -6.989 1.00 92.94 99 SER A CA 1
ATOM 762 C C . SER A 1 99 ? 0.383 6.839 -6.732 1.00 92.94 99 SER A C 1
ATOM 764 O O . SER A 1 99 ? 1.396 6.704 -7.417 1.00 92.94 99 SER A O 1
ATOM 766 N N . THR A 1 100 ? 0.364 7.630 -5.661 1.00 93.19 100 THR A N 1
ATOM 767 C CA . THR A 1 100 ? 1.517 8.446 -5.246 1.00 93.19 100 THR A CA 1
ATOM 768 C C . THR A 1 100 ? 2.794 7.620 -5.037 1.00 93.19 100 THR A C 1
ATOM 770 O O . THR A 1 100 ? 3.901 8.080 -5.315 1.00 93.19 100 THR A O 1
ATOM 773 N N . SER A 1 101 ? 2.667 6.366 -4.586 1.00 93.25 101 SER A N 1
ATOM 774 C CA . SER A 1 101 ? 3.790 5.421 -4.500 1.00 93.25 101 SER A CA 1
ATOM 775 C C . SER A 1 101 ? 4.425 5.132 -5.867 1.00 93.25 101 SER A C 1
ATOM 777 O O . SER A 1 101 ? 5.650 5.107 -5.976 1.00 93.25 101 SER A O 1
ATOM 779 N N . MET A 1 102 ? 3.605 4.949 -6.908 1.00 96.06 102 MET A N 1
ATOM 780 C CA . MET A 1 102 ? 4.052 4.698 -8.280 1.00 96.06 102 MET A CA 1
ATOM 781 C C . MET A 1 102 ? 4.697 5.947 -8.875 1.00 96.06 102 MET A C 1
ATOM 783 O O . MET A 1 102 ? 5.784 5.856 -9.433 1.00 96.06 102 MET A O 1
ATOM 787 N N . GLU A 1 103 ? 4.080 7.117 -8.707 1.00 94.94 103 GLU A N 1
ATOM 788 C CA . GLU A 1 103 ? 4.618 8.392 -9.204 1.00 94.94 103 GLU A CA 1
ATOM 789 C C . GLU A 1 103 ? 6.007 8.686 -8.632 1.00 94.94 103 GLU A C 1
ATOM 791 O O . GLU A 1 103 ? 6.926 9.059 -9.362 1.00 94.94 103 GLU A O 1
ATOM 796 N N . ASN A 1 104 ? 6.193 8.446 -7.331 1.00 93.81 104 ASN A N 1
ATOM 797 C CA . ASN A 1 104 ? 7.495 8.589 -6.689 1.00 93.81 104 ASN A CA 1
ATOM 798 C C . ASN A 1 104 ? 8.531 7.604 -7.238 1.00 93.81 104 ASN A C 1
ATOM 800 O O . ASN A 1 104 ? 9.669 8.004 -7.489 1.00 93.81 104 ASN A O 1
ATOM 804 N N . ALA A 1 105 ? 8.147 6.344 -7.451 1.00 96.25 105 ALA A N 1
ATOM 805 C CA . ALA A 1 105 ? 9.033 5.338 -8.028 1.00 96.25 105 ALA A CA 1
ATOM 806 C C . ALA A 1 105 ? 9.430 5.688 -9.473 1.00 96.25 105 ALA A C 1
ATOM 808 O O . ALA A 1 105 ? 10.613 5.659 -9.807 1.00 96.25 105 ALA A O 1
ATOM 809 N N . ILE A 1 106 ? 8.466 6.108 -10.300 1.00 95.81 106 ILE A N 1
ATOM 810 C CA . ILE A 1 106 ? 8.693 6.566 -11.677 1.00 95.81 106 ILE A CA 1
ATOM 811 C C . ILE A 1 106 ? 9.649 7.759 -11.685 1.00 95.81 106 ILE A C 1
ATOM 813 O O . ILE A 1 106 ? 10.615 7.765 -12.442 1.00 95.81 106 ILE A O 1
ATOM 817 N N . ARG A 1 107 ? 9.423 8.761 -10.828 1.00 95.19 107 ARG A N 1
ATOM 818 C CA . ARG A 1 107 ? 10.294 9.940 -10.721 1.00 95.19 107 ARG A CA 1
ATOM 819 C C . ARG A 1 107 ? 11.735 9.556 -10.385 1.00 95.19 107 ARG A C 1
ATOM 821 O O . ARG A 1 107 ? 12.659 10.065 -11.011 1.00 95.19 107 ARG A O 1
ATOM 828 N N . ILE A 1 108 ? 11.929 8.654 -9.423 1.00 93.94 108 ILE A N 1
ATOM 829 C CA . ILE A 1 108 ? 13.263 8.173 -9.041 1.00 93.94 108 ILE A CA 1
ATOM 830 C C . ILE A 1 108 ? 13.927 7.430 -10.203 1.00 93.94 108 ILE A C 1
ATOM 832 O O . ILE A 1 108 ? 15.090 7.698 -10.499 1.00 93.94 108 ILE A O 1
ATOM 836 N N . LEU A 1 109 ? 13.191 6.556 -10.894 1.00 94.69 109 LEU A N 1
ATOM 837 C CA . LEU A 1 109 ? 13.707 5.806 -12.038 1.00 94.69 109 LEU A CA 1
ATOM 838 C C . LEU A 1 109 ? 14.100 6.730 -13.201 1.00 94.69 109 LEU A C 1
ATOM 840 O O . LEU A 1 109 ? 15.202 6.608 -13.729 1.00 94.69 109 LEU A O 1
ATOM 844 N N . ARG A 1 110 ? 13.243 7.698 -13.555 1.00 93.56 110 ARG A N 1
ATOM 845 C CA . ARG A 1 110 ? 13.526 8.705 -14.594 1.00 93.56 110 ARG A CA 1
ATOM 846 C C . ARG A 1 110 ? 14.784 9.503 -14.270 1.00 93.56 110 ARG A C 1
ATOM 848 O O . ARG A 1 110 ? 15.661 9.638 -15.118 1.00 93.56 110 ARG A O 1
ATOM 855 N N . ASN A 1 111 ? 14.894 9.979 -13.030 1.00 93.44 111 ASN A N 1
ATOM 856 C CA . ASN A 1 111 ? 16.069 10.716 -12.574 1.00 93.44 111 ASN A CA 1
ATOM 857 C C . ASN A 1 111 ? 17.328 9.852 -12.622 1.00 93.44 111 ASN A C 1
ATOM 859 O O . ASN A 1 111 ? 18.392 10.346 -12.980 1.00 93.44 111 ASN A O 1
ATOM 863 N N . ARG A 1 112 ? 17.228 8.567 -12.271 1.00 92.12 112 ARG A N 1
ATOM 864 C CA . ARG A 1 112 ? 18.376 7.665 -12.334 1.00 92.12 112 ARG A CA 1
ATOM 865 C C . ARG A 1 112 ? 18.837 7.437 -13.770 1.00 92.12 112 ARG A C 1
ATOM 867 O O . ARG A 1 112 ? 20.032 7.528 -14.019 1.00 92.12 112 ARG A O 1
ATOM 874 N N . ASN A 1 113 ? 17.903 7.211 -14.691 1.00 90.56 113 ASN A N 1
ATOM 875 C CA . ASN A 1 113 ? 18.195 7.040 -16.110 1.00 90.56 113 ASN A CA 1
ATOM 876 C C . ASN A 1 113 ? 18.841 8.294 -16.725 1.00 90.56 113 ASN A C 1
ATOM 878 O O . ASN A 1 113 ? 19.833 8.189 -17.433 1.00 90.56 113 ASN A O 1
ATOM 882 N N . ALA A 1 114 ? 18.318 9.484 -16.413 1.00 89.06 114 ALA A N 1
ATOM 883 C CA . ALA A 1 114 ? 18.864 10.750 -16.911 1.00 89.06 114 ALA A CA 1
ATOM 884 C C . ALA A 1 114 ? 20.288 11.055 -16.402 1.00 89.06 114 ALA A C 1
ATOM 886 O O . ALA A 1 114 ? 21.001 11.837 -17.016 1.00 89.06 114 ALA A O 1
ATOM 887 N N . ASN A 1 115 ? 20.697 10.445 -15.284 1.00 88.81 115 ASN A N 1
ATOM 888 C CA . ASN A 1 115 ? 22.017 10.622 -14.673 1.00 88.81 115 ASN A CA 1
ATOM 889 C C . ASN A 1 115 ? 22.896 9.364 -14.814 1.00 88.81 115 ASN A C 1
ATOM 891 O O . ASN A 1 115 ? 23.726 9.083 -13.942 1.00 88.81 115 ASN A O 1
ATOM 895 N N . LEU A 1 116 ? 22.688 8.561 -15.862 1.00 87.12 116 LEU A N 1
ATOM 896 C CA . LEU A 1 116 ? 23.573 7.441 -16.174 1.00 87.12 116 LEU A CA 1
ATOM 897 C C . LEU A 1 116 ? 24.927 7.966 -16.690 1.00 87.12 116 LEU A C 1
ATOM 899 O O . LEU A 1 116 ? 24.947 8.830 -17.567 1.00 87.12 116 LEU A O 1
ATOM 903 N N . PRO A 1 117 ? 26.066 7.463 -16.178 1.00 86.75 117 PRO A N 1
ATOM 904 C CA . PRO A 1 117 ? 27.372 7.820 -16.718 1.00 86.75 117 PRO A CA 1
ATOM 905 C C . PRO A 1 117 ? 27.510 7.374 -18.180 1.00 86.75 117 PRO A C 1
ATOM 907 O O . PRO A 1 117 ? 27.264 6.212 -18.498 1.00 86.75 117 PRO A O 1
ATOM 910 N N . LEU A 1 118 ? 27.971 8.280 -19.048 1.00 81.81 118 LEU A N 1
ATOM 911 C CA . LEU A 1 118 ? 28.164 8.024 -20.486 1.00 81.81 118 LEU A CA 1
ATOM 912 C C . LEU A 1 118 ? 29.242 6.970 -20.787 1.00 81.81 118 LEU A C 1
ATOM 914 O O . LEU A 1 118 ? 29.324 6.475 -21.904 1.00 81.81 118 LEU A O 1
ATOM 918 N N . SER A 1 119 ? 30.083 6.643 -19.806 1.00 86.25 119 SER A N 1
ATOM 919 C CA . SER A 1 119 ? 31.165 5.668 -19.940 1.00 86.25 119 SER A CA 1
ATOM 920 C C . SER A 1 119 ? 30.712 4.212 -19.806 1.00 86.25 119 SER A C 1
ATOM 922 O O . SER A 1 119 ? 31.531 3.319 -19.995 1.00 86.25 119 SER A O 1
ATOM 924 N N . LEU A 1 120 ? 29.464 3.959 -19.400 1.00 87.44 120 LEU A N 1
ATOM 925 C CA . LEU A 1 120 ? 28.974 2.604 -19.153 1.00 87.44 120 LEU A CA 1
ATOM 926 C C . LEU A 1 120 ? 28.550 1.920 -20.449 1.00 87.44 120 LEU A C 1
ATOM 928 O O . LEU A 1 120 ? 27.898 2.525 -21.301 1.00 87.44 120 LEU A O 1
ATOM 932 N N . SER A 1 121 ? 28.837 0.624 -20.549 1.00 90.62 121 SER A N 1
ATOM 933 C CA . SER A 1 121 ? 28.200 -0.219 -21.556 1.00 90.62 121 SER A CA 1
ATOM 934 C C . SER A 1 121 ? 26.695 -0.342 -21.294 1.00 90.62 121 SER A C 1
ATOM 936 O O . SER A 1 121 ? 26.217 -0.180 -20.166 1.00 90.62 121 SER A O 1
ATOM 938 N N . GLU A 1 122 ? 25.927 -0.693 -22.328 1.00 90.56 122 GLU A N 1
ATOM 939 C CA . GLU A 1 122 ? 24.484 -0.917 -22.190 1.00 90.56 122 GLU A CA 1
ATOM 940 C C . GLU A 1 122 ? 24.163 -1.960 -21.107 1.00 90.56 122 GLU A C 1
ATOM 942 O O . GLU A 1 122 ? 23.260 -1.762 -20.292 1.00 90.56 122 GLU A O 1
ATOM 947 N N . SER A 1 123 ? 24.931 -3.051 -21.064 1.00 92.38 123 SER A N 1
ATOM 948 C CA . SER A 1 123 ? 24.753 -4.123 -20.080 1.00 92.38 123 SER A CA 1
ATOM 949 C C . SER A 1 123 ? 24.951 -3.621 -18.647 1.00 92.38 123 SER A C 1
ATOM 951 O O . SER A 1 123 ? 24.121 -3.883 -17.773 1.00 92.38 123 SER A O 1
ATOM 953 N N . GLU A 1 124 ? 26.002 -2.833 -18.405 1.00 93.50 124 GLU A N 1
ATOM 954 C CA . GLU A 1 124 ? 26.290 -2.259 -17.086 1.00 93.50 124 GLU A CA 1
ATOM 955 C C . GLU A 1 124 ? 25.232 -1.236 -16.665 1.00 93.50 124 GLU A C 1
ATOM 957 O O . GLU A 1 124 ? 24.773 -1.253 -15.520 1.00 93.50 124 GLU A O 1
ATOM 962 N N . ALA A 1 125 ? 24.796 -0.376 -17.589 1.00 92.94 125 ALA A N 1
ATOM 963 C CA . ALA A 1 125 ? 23.738 0.594 -17.336 1.00 92.94 125 ALA A CA 1
ATOM 964 C C . ALA A 1 125 ? 22.414 -0.101 -16.969 1.00 92.94 125 ALA A C 1
ATOM 966 O O . ALA A 1 125 ? 21.790 0.244 -15.960 1.00 92.94 125 ALA A O 1
ATOM 967 N N . LYS A 1 126 ? 22.020 -1.136 -17.726 1.00 94.38 126 LYS A N 1
ATOM 968 C CA . LYS A 1 126 ? 20.839 -1.963 -17.433 1.00 94.38 126 LYS A CA 1
ATOM 969 C C . LYS A 1 126 ? 20.963 -2.656 -16.079 1.00 94.38 126 LYS A C 1
ATOM 971 O O . LYS A 1 126 ? 20.040 -2.569 -15.2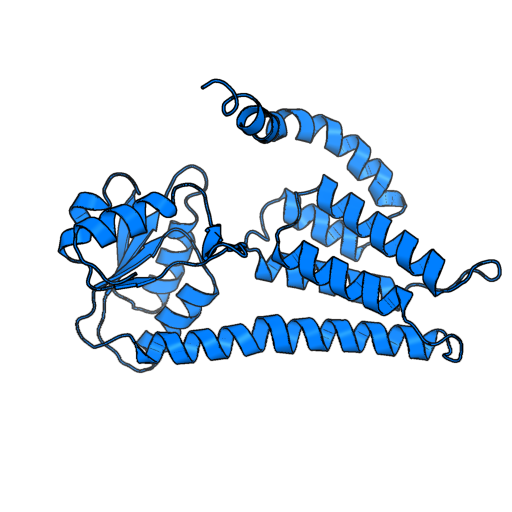72 1.00 94.38 126 LYS A O 1
ATOM 976 N N . ALA A 1 127 ? 22.097 -3.297 -15.790 1.00 95.25 127 ALA A N 1
ATOM 977 C CA . ALA A 1 127 ? 22.335 -3.955 -14.506 1.00 95.25 127 ALA A CA 1
ATOM 978 C C . ALA A 1 127 ? 22.230 -2.972 -13.326 1.00 95.25 127 ALA A C 1
ATOM 980 O O . ALA A 1 127 ? 21.607 -3.287 -12.309 1.00 95.25 127 ALA A O 1
ATOM 981 N N . GLY A 1 128 ? 22.765 -1.757 -13.488 1.00 94.81 128 GLY A N 1
ATOM 982 C CA . GLY A 1 128 ? 22.628 -0.673 -12.518 1.00 94.81 128 GLY A CA 1
ATOM 983 C C . GLY A 1 128 ? 21.169 -0.290 -12.264 1.00 94.81 128 GLY A C 1
ATOM 984 O O . GLY A 1 128 ? 20.739 -0.263 -11.112 1.00 94.81 128 GLY A O 1
ATOM 985 N N . LEU A 1 129 ? 20.385 -0.065 -13.325 1.00 95.06 129 LEU A N 1
ATOM 986 C CA . LEU A 1 129 ? 18.957 0.263 -13.214 1.00 95.06 129 LEU A CA 1
ATOM 987 C C . LEU A 1 129 ? 18.148 -0.854 -12.542 1.00 95.06 129 LEU A C 1
ATOM 989 O O . LEU A 1 129 ? 17.322 -0.578 -11.673 1.00 95.06 129 LEU A O 1
ATOM 993 N N . LEU A 1 130 ? 18.392 -2.114 -12.908 1.00 96.44 130 LEU A N 1
ATOM 994 C CA . LEU A 1 130 ? 17.715 -3.267 -12.307 1.00 96.44 130 LEU A CA 1
ATOM 995 C C . LEU A 1 130 ? 18.020 -3.376 -10.807 1.00 96.44 130 LEU A C 1
ATOM 997 O O . LEU A 1 130 ? 17.101 -3.549 -10.005 1.00 96.44 130 LEU A O 1
ATOM 1001 N N . SER A 1 131 ? 19.291 -3.206 -10.432 1.00 96.56 131 SER A N 1
ATOM 1002 C CA . SER A 1 131 ? 19.731 -3.176 -9.034 1.00 96.56 131 SER A CA 1
ATOM 1003 C C . SER A 1 131 ? 19.098 -2.017 -8.260 1.00 96.56 131 SER A C 1
ATOM 1005 O O . SER A 1 131 ? 18.664 -2.183 -7.119 1.00 96.56 131 SER A O 1
ATOM 1007 N N . ASP A 1 132 ? 18.963 -0.847 -8.885 1.00 95.19 132 ASP A N 1
ATOM 1008 C CA . ASP A 1 132 ? 18.302 0.308 -8.281 1.00 95.19 132 ASP A CA 1
ATOM 1009 C C . ASP A 1 132 ? 16.810 0.072 -8.035 1.00 95.19 132 ASP A C 1
ATOM 1011 O O . ASP A 1 132 ? 16.302 0.447 -6.973 1.00 95.19 132 ASP A O 1
ATOM 1015 N N . ILE A 1 133 ? 16.119 -0.592 -8.966 1.00 97.06 133 ILE A N 1
ATOM 1016 C CA . ILE A 1 133 ? 14.720 -0.993 -8.783 1.00 97.06 133 ILE A CA 1
ATOM 1017 C C . ILE A 1 133 ? 14.596 -1.991 -7.624 1.00 97.06 133 ILE A C 1
ATOM 1019 O O . ILE A 1 133 ? 13.758 -1.798 -6.739 1.00 97.06 133 ILE A O 1
ATOM 1023 N N . ASP A 1 134 ? 15.448 -3.017 -7.576 1.00 97.12 134 ASP A N 1
ATOM 1024 C CA . ASP A 1 134 ? 15.446 -3.999 -6.484 1.00 97.12 134 ASP A CA 1
ATOM 1025 C C . ASP A 1 134 ? 15.737 -3.347 -5.135 1.00 97.12 134 ASP A C 1
ATOM 1027 O O . ASP A 1 134 ? 15.060 -3.604 -4.135 1.00 97.12 134 ASP A O 1
ATOM 1031 N N . ARG A 1 135 ? 16.708 -2.435 -5.102 1.00 96.69 135 ARG A N 1
ATOM 1032 C CA . ARG A 1 135 ? 17.028 -1.650 -3.915 1.00 96.69 135 ARG A CA 1
ATOM 1033 C C . ARG A 1 135 ? 15.850 -0.785 -3.483 1.00 96.69 135 ARG A C 1
ATOM 1035 O O . ARG A 1 135 ? 15.597 -0.698 -2.281 1.00 96.69 135 ARG A O 1
ATOM 1042 N N . PHE A 1 136 ? 15.128 -0.168 -4.417 1.00 96.31 136 PHE A N 1
ATOM 1043 C CA . PHE A 1 136 ? 13.932 0.610 -4.108 1.00 96.31 136 PHE A CA 1
ATOM 1044 C C . PHE A 1 136 ? 12.846 -0.271 -3.480 1.00 96.31 136 PHE A C 1
ATOM 1046 O O . PHE A 1 136 ? 12.390 0.045 -2.382 1.00 96.31 136 PHE A O 1
ATOM 1053 N N . ILE A 1 137 ? 12.484 -1.392 -4.113 1.00 96.88 137 ILE A N 1
ATOM 1054 C CA . ILE A 1 137 ? 11.462 -2.316 -3.593 1.00 96.88 137 ILE A CA 1
ATOM 1055 C C . ILE A 1 137 ? 11.849 -2.801 -2.192 1.00 96.88 137 ILE A C 1
ATOM 1057 O O . ILE A 1 137 ? 11.071 -2.665 -1.247 1.00 96.88 137 ILE A O 1
ATOM 1061 N N . ASN A 1 138 ? 13.082 -3.283 -2.029 1.00 96.56 138 ASN A N 1
ATOM 1062 C CA . ASN A 1 138 ? 13.541 -3.839 -0.763 1.00 96.56 138 ASN A CA 1
ATOM 1063 C C . ASN A 1 138 ? 13.616 -2.781 0.343 1.00 96.56 138 ASN A C 1
ATOM 1065 O O . ASN A 1 138 ? 13.059 -2.980 1.418 1.00 96.56 138 ASN A O 1
ATOM 1069 N N . LYS A 1 139 ? 14.270 -1.638 0.101 1.00 95.19 139 LYS A N 1
ATOM 1070 C CA . LYS A 1 139 ? 14.512 -0.632 1.150 1.00 95.19 139 LYS A CA 1
ATOM 1071 C C . LYS A 1 139 ? 13.302 0.260 1.419 1.00 95.19 139 LYS A C 1
ATOM 1073 O O . LYS A 1 139 ? 13.075 0.615 2.571 1.00 95.19 139 LYS A O 1
ATOM 1078 N N . LYS A 1 140 ? 12.581 0.689 0.378 1.00 94.25 140 LYS A N 1
ATOM 1079 C CA . LYS A 1 140 ? 11.515 1.702 0.488 1.00 94.25 140 LYS A CA 1
ATOM 1080 C C . LYS A 1 140 ? 10.126 1.107 0.680 1.00 94.25 140 LYS A C 1
ATOM 1082 O O . LYS A 1 140 ? 9.243 1.849 1.095 1.00 94.25 140 LYS A O 1
ATOM 1087 N N . ILE A 1 141 ? 9.938 -0.183 0.396 1.00 94.75 141 ILE A N 1
ATOM 1088 C CA . ILE A 1 141 ? 8.657 -0.868 0.589 1.00 94.75 141 ILE A CA 1
ATOM 1089 C C . ILE A 1 141 ? 8.824 -1.981 1.625 1.00 94.75 141 ILE A C 1
ATOM 1091 O O . ILE A 1 141 ? 8.400 -1.811 2.762 1.00 94.75 141 ILE A O 1
ATOM 1095 N N . THR A 1 142 ? 9.525 -3.069 1.299 1.00 94.69 142 THR A N 1
ATOM 1096 C CA . THR A 1 142 ? 9.541 -4.283 2.137 1.00 94.69 142 THR A CA 1
ATOM 1097 C C . THR A 1 142 ? 10.146 -4.063 3.527 1.00 94.69 142 THR A C 1
ATOM 1099 O O . THR A 1 142 ? 9.507 -4.347 4.539 1.00 94.69 142 THR A O 1
ATOM 1102 N N . SER A 1 143 ? 11.368 -3.530 3.612 1.00 95.44 143 SER A N 1
ATOM 1103 C CA . SER A 1 143 ? 12.021 -3.263 4.901 1.00 95.44 143 SER A CA 1
ATOM 1104 C C . SER A 1 143 ? 11.326 -2.147 5.681 1.00 95.44 143 SER A C 1
ATOM 1106 O O . SER A 1 143 ? 11.287 -2.196 6.908 1.00 95.44 143 SER A O 1
ATOM 1108 N N . ALA A 1 144 ? 10.766 -1.150 4.990 1.00 95.81 144 ALA A N 1
ATOM 1109 C CA . ALA A 1 144 ? 10.011 -0.082 5.636 1.00 95.81 144 ALA A CA 1
ATOM 1110 C C . ALA A 1 144 ? 8.734 -0.633 6.291 1.00 95.81 144 ALA A C 1
ATOM 1112 O O . ALA A 1 144 ? 8.492 -0.354 7.464 1.00 95.81 144 ALA A O 1
ATOM 1113 N N . ASP A 1 145 ? 7.984 -1.483 5.584 1.00 94.94 145 ASP A N 1
ATOM 1114 C CA . ASP A 1 145 ? 6.787 -2.146 6.109 1.00 94.94 145 ASP A CA 1
ATOM 1115 C C . ASP A 1 145 ? 7.122 -3.000 7.343 1.00 94.94 145 ASP A C 1
ATOM 1117 O O . ASP A 1 145 ? 6.424 -2.918 8.351 1.00 94.94 145 ASP A O 1
ATOM 1121 N N . GLN A 1 146 ? 8.233 -3.746 7.331 1.00 95.69 146 GLN A N 1
ATOM 1122 C CA . GLN A 1 146 ? 8.689 -4.523 8.496 1.00 95.69 146 GLN A CA 1
ATOM 1123 C C . GLN A 1 146 ? 8.979 -3.643 9.720 1.00 95.69 146 GLN A C 1
ATOM 1125 O O . GLN A 1 146 ? 8.600 -3.983 10.843 1.00 95.69 146 GLN A O 1
ATOM 1130 N N . VAL A 1 147 ? 9.639 -2.502 9.514 1.00 97.38 147 VAL A N 1
ATOM 1131 C CA . VAL A 1 147 ? 9.930 -1.540 10.585 1.00 97.38 147 VAL A CA 1
ATOM 1132 C C . VAL A 1 147 ? 8.634 -0.935 11.129 1.00 97.38 147 VAL A C 1
ATOM 1134 O O . VAL A 1 147 ? 8.456 -0.879 12.346 1.00 97.38 147 VAL A O 1
ATOM 1137 N N . ILE A 1 148 ? 7.698 -0.554 10.253 1.00 96.19 148 ILE A N 1
ATOM 1138 C CA . ILE A 1 148 ? 6.377 -0.036 10.639 1.00 96.19 148 ILE A CA 1
ATOM 1139 C C . ILE A 1 148 ? 5.615 -1.074 11.465 1.00 96.19 148 ILE A C 1
ATOM 1141 O O . ILE A 1 148 ? 5.114 -0.743 12.539 1.00 96.19 148 ILE A O 1
ATOM 1145 N N . VAL A 1 149 ? 5.579 -2.332 11.015 1.00 97.31 149 VAL A N 1
ATOM 1146 C CA . VAL A 1 149 ? 4.935 -3.441 11.732 1.00 97.31 149 VAL A CA 1
ATOM 1147 C C . VAL A 1 149 ? 5.549 -3.612 13.118 1.00 97.31 149 VAL A C 1
ATOM 1149 O O . VAL A 1 149 ? 4.819 -3.611 14.108 1.00 97.31 149 VAL A O 1
ATOM 1152 N N . LYS A 1 150 ? 6.882 -3.669 13.222 1.00 96.25 150 LYS A N 1
ATOM 1153 C CA . LYS A 1 150 ? 7.582 -3.803 14.508 1.00 96.25 150 LYS A CA 1
ATOM 1154 C C . LYS A 1 150 ? 7.235 -2.661 15.467 1.00 96.25 150 LYS A C 1
ATOM 1156 O O . LYS A 1 150 ? 6.957 -2.899 16.643 1.00 96.25 150 LYS A O 1
ATOM 1161 N N . HIS A 1 151 ? 7.224 -1.422 14.975 1.00 96.25 151 HIS A N 1
ATOM 1162 C CA . HIS A 1 151 ? 6.833 -0.273 15.787 1.00 96.25 151 HIS A CA 1
ATOM 1163 C C . HIS A 1 151 ? 5.355 -0.329 16.192 1.00 96.25 151 HIS A C 1
ATOM 1165 O O . HIS A 1 151 ? 5.051 -0.083 17.358 1.00 96.25 151 HIS A O 1
ATOM 1171 N N . GLY A 1 152 ? 4.452 -0.707 15.288 1.00 94.88 152 GLY A N 1
ATOM 1172 C CA . GLY A 1 152 ? 3.020 -0.845 15.559 1.00 94.88 152 GLY A CA 1
ATOM 1173 C C . GLY A 1 152 ? 2.707 -1.892 16.631 1.00 94.88 152 GLY A C 1
ATOM 1174 O O . GLY A 1 152 ? 2.026 -1.586 17.610 1.00 94.88 152 GLY A O 1
ATOM 1175 N N . VAL A 1 153 ? 3.302 -3.086 16.521 1.00 95.94 153 VAL A N 1
ATOM 1176 C CA . VAL A 1 153 ? 3.161 -4.183 17.500 1.00 95.94 153 VAL A CA 1
ATOM 1177 C C . VAL A 1 153 ? 3.548 -3.719 18.909 1.00 95.94 153 VAL A C 1
ATOM 1179 O O . VAL A 1 153 ? 2.886 -4.074 19.887 1.00 95.94 153 VAL A O 1
ATOM 1182 N N . SER A 1 154 ? 4.586 -2.882 19.037 1.00 95.19 154 SER A N 1
ATOM 1183 C CA . SER A 1 154 ? 5.032 -2.356 20.337 1.00 95.19 154 SER A CA 1
ATOM 1184 C C . SER A 1 154 ? 4.018 -1.422 21.022 1.00 95.19 154 SER A C 1
ATOM 1186 O O . SER A 1 154 ? 4.094 -1.221 22.233 1.00 95.19 154 SER A O 1
ATOM 1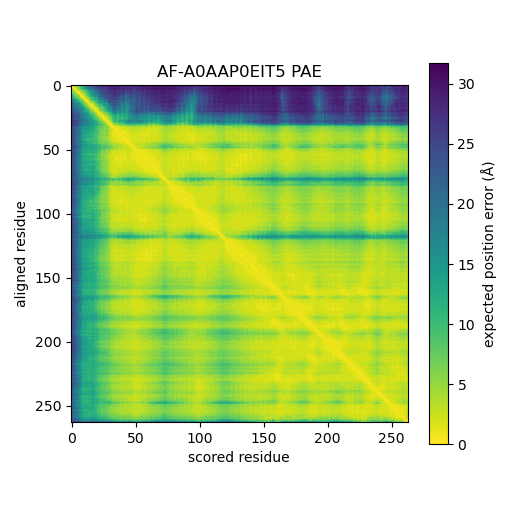188 N N . LYS A 1 155 ? 3.062 -0.851 20.275 1.00 95.69 155 LYS A N 1
ATOM 1189 C CA . LYS A 1 155 ? 2.061 0.099 20.792 1.00 95.69 155 LYS A CA 1
ATOM 1190 C C . LYS A 1 155 ? 0.759 -0.562 21.235 1.00 95.69 155 LYS A C 1
ATOM 1192 O O . LYS A 1 155 ? -0.006 0.062 21.971 1.00 95.69 155 LYS A O 1
ATOM 1197 N N . ILE A 1 156 ? 0.521 -1.798 20.809 1.00 97.00 156 ILE A N 1
ATOM 1198 C CA . ILE A 1 156 ? -0.668 -2.570 21.172 1.00 97.00 156 ILE A CA 1
ATOM 1199 C C . ILE A 1 156 ? -0.444 -3.234 22.533 1.00 97.00 156 ILE A C 1
ATOM 1201 O O . ILE A 1 156 ? 0.638 -3.761 22.803 1.00 97.00 156 ILE A O 1
ATOM 1205 N N . ARG A 1 157 ? -1.452 -3.197 23.398 1.00 96.25 157 ARG A N 1
ATOM 1206 C CA . ARG A 1 157 ? -1.453 -3.777 24.746 1.00 96.25 157 ARG A CA 1
ATOM 1207 C C . ARG A 1 157 ? -2.550 -4.829 24.861 1.00 96.25 157 ARG A C 1
ATOM 1209 O O . ARG A 1 157 ? -3.512 -4.803 24.097 1.00 96.25 157 ARG A O 1
ATOM 1216 N N . ASP A 1 158 ? -2.411 -5.724 25.831 1.00 97.31 158 ASP A N 1
ATOM 1217 C CA . ASP A 1 158 ? -3.482 -6.663 26.151 1.00 97.31 158 ASP A CA 1
ATOM 1218 C C . ASP A 1 158 ? -4.743 -5.916 26.605 1.00 97.31 158 ASP A C 1
ATOM 1220 O O . ASP A 1 158 ? -4.670 -4.894 27.291 1.00 97.31 158 ASP A O 1
ATOM 1224 N N . GLY A 1 159 ? -5.899 -6.417 26.177 1.00 97.06 159 GLY A N 1
ATOM 1225 C CA . GLY A 1 159 ? -7.207 -5.799 26.379 1.00 97.06 159 GLY A CA 1
ATOM 1226 C C . GLY A 1 159 ? -7.554 -4.691 25.380 1.00 97.06 159 GLY A C 1
ATOM 1227 O O . GLY A 1 159 ? -8.649 -4.138 25.465 1.00 97.06 159 GLY A O 1
ATOM 1228 N N . ASP A 1 160 ? -6.672 -4.358 24.429 1.00 97.81 160 ASP A N 1
ATOM 1229 C CA . ASP A 1 160 ? -6.975 -3.332 23.432 1.00 97.81 160 ASP A CA 1
ATOM 1230 C C . ASP A 1 160 ? -8.135 -3.724 22.501 1.00 97.81 160 ASP A C 1
ATOM 1232 O O . ASP A 1 160 ? -8.311 -4.878 22.095 1.00 97.81 160 ASP A O 1
ATOM 1236 N N . VAL A 1 161 ? -8.895 -2.706 22.097 1.00 97.94 161 VAL A N 1
ATOM 1237 C CA . VAL A 1 161 ? -9.905 -2.795 21.043 1.00 97.94 161 VAL A CA 1
ATOM 1238 C C . VAL A 1 161 ? -9.436 -1.915 19.899 1.00 97.94 161 VAL A C 1
ATOM 1240 O O . VAL A 1 161 ? -9.487 -0.685 19.972 1.00 97.94 161 VAL A O 1
ATOM 1243 N N . LEU A 1 162 ? -8.931 -2.560 18.853 1.00 98.06 162 LEU A N 1
ATOM 1244 C CA . LEU A 1 162 ? -8.288 -1.892 17.730 1.00 98.06 162 LEU A CA 1
ATOM 1245 C C . LEU A 1 162 ? -9.288 -1.679 16.608 1.00 98.06 162 LEU A C 1
ATOM 1247 O O . LEU A 1 162 ? -9.899 -2.635 16.150 1.00 98.06 162 LEU A O 1
ATOM 1251 N N . LEU A 1 163 ? -9.425 -0.458 16.111 1.00 97.75 163 LEU A N 1
ATOM 1252 C CA . LEU A 1 163 ? -10.255 -0.181 14.945 1.00 97.75 163 LEU A CA 1
ATOM 1253 C C . LEU A 1 163 ? -9.389 0.012 13.703 1.00 97.75 163 LEU A C 1
ATOM 1255 O O . LEU A 1 163 ? -8.390 0.728 13.733 1.00 97.75 163 LEU A O 1
ATOM 1259 N N . THR A 1 164 ? -9.802 -0.586 12.589 1.00 96.25 164 THR A N 1
ATOM 1260 C CA . THR A 1 164 ? -9.225 -0.323 11.268 1.00 96.25 164 THR A CA 1
ATOM 1261 C C . THR A 1 164 ? -10.311 -0.085 10.224 1.00 96.25 164 THR A C 1
ATOM 1263 O O . THR A 1 164 ? -11.461 -0.474 10.416 1.00 96.25 164 THR A O 1
ATOM 1266 N N . CYS A 1 165 ? -9.960 0.587 9.128 1.00 92.88 165 CYS A N 1
ATOM 1267 C CA . CYS A 1 165 ? -10.890 0.965 8.067 1.00 92.88 165 CYS A CA 1
ATOM 1268 C C . CYS A 1 165 ? -10.433 0.394 6.721 1.00 92.88 165 CYS A C 1
ATOM 1270 O O . CYS A 1 165 ? -9.280 0.592 6.327 1.00 92.88 165 CYS A O 1
ATOM 1272 N N . SER A 1 166 ? -11.354 -0.242 5.987 1.00 89.38 166 SER A N 1
ATOM 1273 C CA . SER A 1 166 ? -11.094 -0.898 4.697 1.00 89.38 166 SER A CA 1
ATOM 1274 C C . SER A 1 166 ? -10.017 -1.999 4.826 1.00 89.38 166 SER A C 1
ATOM 1276 O O . SER A 1 166 ? -10.000 -2.737 5.808 1.00 89.38 166 SER A O 1
ATOM 1278 N N . SER A 1 167 ? -9.142 -2.156 3.829 1.00 91.19 167 SER A N 1
ATOM 1279 C CA . SER A 1 167 ? -8.069 -3.151 3.786 1.00 91.19 167 SER A CA 1
ATOM 1280 C C . SER A 1 167 ? -6.720 -2.480 3.535 1.00 91.19 167 SER A C 1
ATOM 1282 O O . SER A 1 167 ? -6.491 -1.873 2.486 1.00 91.19 167 SER A O 1
ATOM 1284 N N . SER A 1 168 ? -5.793 -2.646 4.479 1.00 93.81 168 SER A N 1
ATOM 1285 C CA . SER A 1 168 ? -4.411 -2.168 4.392 1.00 93.81 168 SER A CA 1
ATOM 1286 C C . SER A 1 168 ? -3.446 -3.303 4.720 1.00 93.81 168 SER A C 1
ATOM 1288 O O . SER A 1 168 ? -3.506 -3.856 5.814 1.00 93.81 168 SER A O 1
ATOM 1290 N N . ALA A 1 169 ? -2.542 -3.626 3.790 1.00 93.56 169 ALA A N 1
ATOM 1291 C CA . ALA A 1 169 ? -1.610 -4.746 3.938 1.00 93.56 169 ALA A CA 1
ATOM 1292 C C . ALA A 1 169 ? -0.661 -4.577 5.138 1.00 93.56 169 ALA A C 1
ATOM 1294 O O . ALA A 1 169 ? -0.413 -5.534 5.862 1.00 93.56 169 ALA A O 1
ATOM 1295 N N . VAL A 1 170 ? -0.173 -3.356 5.391 1.00 95.25 170 VAL A N 1
ATOM 1296 C CA . VAL A 1 170 ? 0.728 -3.085 6.525 1.00 95.25 170 VAL A CA 1
ATOM 1297 C C . VAL A 1 170 ? -0.002 -3.154 7.870 1.00 95.25 170 VAL A C 1
ATOM 1299 O O . VAL A 1 170 ? 0.544 -3.672 8.840 1.00 95.25 170 VAL A O 1
ATOM 1302 N N . VAL A 1 171 ? -1.259 -2.694 7.927 1.00 96.50 171 VAL A N 1
ATOM 1303 C CA . VAL A 1 171 ? -2.075 -2.790 9.149 1.00 96.50 171 VAL A CA 1
ATOM 1304 C C . VAL A 1 171 ? -2.453 -4.243 9.410 1.00 96.50 171 VAL A C 1
ATOM 1306 O O . VAL A 1 171 ? -2.349 -4.700 10.539 1.00 96.50 171 VAL A O 1
ATOM 1309 N N . GLU A 1 172 ? -2.821 -4.993 8.372 1.00 96.88 172 GLU A N 1
ATOM 1310 C CA . GLU A 1 172 ? -3.061 -6.431 8.475 1.00 96.88 172 GLU A CA 1
ATOM 1311 C C . GLU A 1 172 ? -1.831 -7.175 9.000 1.00 96.88 172 GLU A C 1
ATOM 1313 O O . GLU A 1 172 ? -1.940 -7.898 9.986 1.00 96.88 172 GLU A O 1
ATOM 1318 N N . ALA A 1 173 ? -0.656 -6.956 8.401 1.00 97.00 173 ALA A N 1
ATOM 1319 C CA . ALA A 1 173 ? 0.590 -7.576 8.848 1.00 97.00 173 ALA A CA 1
ATOM 1320 C C . ALA A 1 173 ? 0.910 -7.232 10.311 1.00 97.00 173 ALA A C 1
ATOM 1322 O O . ALA A 1 173 ? 1.357 -8.094 11.064 1.00 97.00 173 ALA A O 1
ATOM 1323 N N . MET A 1 174 ? 0.633 -5.997 10.736 1.00 97.81 174 MET A N 1
ATOM 1324 C CA . MET A 1 174 ? 0.778 -5.579 12.128 1.00 97.81 174 MET A CA 1
ATOM 1325 C C . MET A 1 174 ? -0.202 -6.305 13.055 1.00 97.81 174 MET A C 1
ATOM 1327 O O . MET A 1 174 ? 0.224 -6.789 14.100 1.00 97.81 174 MET A O 1
ATOM 1331 N N . LEU A 1 175 ? -1.484 -6.413 12.696 1.00 97.88 175 LEU A N 1
ATOM 1332 C CA . LEU A 1 175 ? -2.491 -7.114 13.502 1.00 97.88 175 LEU A CA 1
ATOM 1333 C C . LEU A 1 175 ? -2.162 -8.605 13.630 1.00 97.88 175 LEU A C 1
ATOM 1335 O O . LEU A 1 175 ? -2.162 -9.136 14.737 1.00 97.88 175 LEU A O 1
ATOM 1339 N N . LEU A 1 176 ? -1.819 -9.259 12.520 1.00 97.44 176 LEU A N 1
ATOM 1340 C CA . LEU A 1 176 ? -1.431 -10.669 12.510 1.00 97.44 176 LEU A CA 1
ATOM 1341 C C . LEU A 1 176 ? -0.158 -10.902 13.321 1.00 97.44 176 LEU A C 1
ATOM 1343 O O . LEU A 1 176 ? -0.159 -11.734 14.219 1.00 97.44 176 LEU A O 1
ATOM 1347 N N . SER A 1 177 ? 0.885 -10.097 13.097 1.00 97.19 177 SER A N 1
ATOM 1348 C CA . SER A 1 177 ? 2.116 -10.197 13.881 1.00 97.19 177 SER A CA 1
ATOM 1349 C C . SER A 1 177 ? 1.838 -9.994 15.370 1.00 97.19 177 SER A C 1
ATOM 1351 O O . SER A 1 177 ? 2.341 -10.745 16.194 1.00 97.19 177 SER A O 1
ATOM 1353 N N . THR A 1 178 ? 0.992 -9.034 15.741 1.00 97.19 178 THR A N 1
ATOM 1354 C CA . THR A 1 178 ? 0.612 -8.801 17.143 1.00 97.19 178 THR A CA 1
ATOM 1355 C C . THR A 1 178 ? -0.071 -10.024 17.760 1.00 97.19 178 THR A C 1
ATOM 1357 O O . THR A 1 178 ? 0.230 -10.376 18.900 1.00 97.19 178 THR A O 1
ATOM 1360 N N . HIS A 1 179 ? -0.960 -10.675 17.010 1.00 96.88 179 HIS A N 1
ATOM 1361 C CA . HIS A 1 179 ? -1.640 -11.893 17.443 1.00 96.88 179 HIS A CA 1
ATOM 1362 C C . HIS A 1 179 ? -0.677 -13.078 17.580 1.00 96.88 179 HIS A C 1
ATOM 1364 O O . HIS A 1 179 ? -0.725 -13.779 18.586 1.00 96.88 179 HIS A O 1
ATOM 1370 N N . ASP A 1 180 ? 0.255 -13.240 16.639 1.00 95.88 180 ASP A N 1
ATOM 1371 C CA . ASP A 1 180 ? 1.282 -14.289 16.679 1.00 95.88 180 ASP A CA 1
ATOM 1372 C C . ASP A 1 180 ? 2.216 -14.145 17.900 1.00 95.88 180 ASP A C 1
ATOM 1374 O O . ASP A 1 180 ? 2.750 -15.133 18.397 1.00 95.88 180 ASP A O 1
ATOM 1378 N N . HIS A 1 181 ? 2.380 -12.927 18.437 1.00 94.88 181 HIS A N 1
ATOM 1379 C CA . HIS A 1 181 ? 3.093 -12.675 19.700 1.00 94.88 181 HIS A CA 1
ATOM 1380 C C . HIS A 1 181 ? 2.245 -12.966 20.958 1.00 94.88 181 HIS A C 1
ATOM 1382 O O . HIS A 1 181 ? 2.674 -12.655 22.069 1.00 94.88 181 HIS A O 1
ATOM 1388 N N . GLY A 1 182 ? 1.043 -13.528 20.810 1.00 94.69 182 GLY A N 1
ATOM 1389 C CA . GLY A 1 182 ? 0.187 -13.972 21.913 1.00 94.69 182 GLY A CA 1
ATOM 1390 C C . GLY A 1 182 ? -0.611 -12.870 22.614 1.00 94.69 182 GLY A C 1
ATOM 1391 O O . GLY A 1 182 ? -1.267 -13.151 23.620 1.00 94.69 182 GLY A O 1
ATOM 1392 N N . LYS A 1 183 ? -0.590 -11.631 22.101 1.00 96.06 183 LYS A N 1
ATOM 1393 C CA . LYS A 1 183 ? -1.344 -10.527 22.711 1.00 96.06 183 LYS A CA 1
ATOM 1394 C C . LYS A 1 183 ? -2.846 -10.738 22.573 1.00 96.06 183 LYS A C 1
ATOM 1396 O O . LYS A 1 183 ? -3.343 -11.114 21.510 1.00 96.06 183 LYS A O 1
ATOM 1401 N N . GLN A 1 184 ? -3.569 -10.421 23.637 1.00 96.69 184 GLN A N 1
ATOM 1402 C CA . GLN A 1 184 ? -5.018 -10.559 23.713 1.00 96.69 184 GLN A CA 1
ATOM 1403 C C . GLN A 1 184 ? -5.683 -9.232 23.361 1.00 96.69 184 GLN A C 1
ATOM 1405 O O . GLN A 1 184 ? -5.664 -8.286 24.142 1.00 96.69 184 GLN A O 1
ATOM 1410 N N . PHE A 1 185 ? -6.276 -9.144 22.177 1.00 98.00 185 PHE A N 1
ATOM 1411 C CA . PHE A 1 185 ? -6.991 -7.959 21.706 1.00 98.00 185 PHE A CA 1
ATOM 1412 C C . PHE A 1 185 ? -8.088 -8.377 20.724 1.00 98.00 185 PHE A C 1
ATOM 1414 O O . PHE A 1 185 ? -8.130 -9.518 20.259 1.00 98.00 185 PHE A O 1
ATOM 1421 N N . ARG A 1 186 ? -8.975 -7.442 20.382 1.00 97.94 186 ARG A N 1
ATOM 1422 C CA . ARG A 1 186 ? -9.968 -7.640 19.316 1.00 97.94 186 ARG A CA 1
ATOM 1423 C C . ARG A 1 186 ? -9.938 -6.506 18.307 1.00 97.94 186 ARG A C 1
ATOM 1425 O O . ARG A 1 186 ? -9.512 -5.395 18.627 1.00 97.94 186 ARG A O 1
ATOM 1432 N N . VAL A 1 187 ? -10.424 -6.782 17.102 1.00 98.25 187 VAL A N 1
ATOM 1433 C CA . VAL A 1 187 ? -10.385 -5.840 15.978 1.00 98.25 187 VAL A CA 1
ATOM 1434 C C . VAL A 1 187 ? -11.793 -5.437 15.554 1.00 98.25 187 VAL A C 1
ATOM 1436 O O . VAL A 1 187 ? -12.648 -6.285 15.334 1.00 98.25 187 VAL A O 1
ATOM 1439 N N . VAL A 1 188 ? -12.047 -4.144 15.394 1.00 97.94 188 VAL A N 1
ATOM 1440 C CA . VAL A 1 188 ? -13.242 -3.599 14.748 1.00 97.94 188 VAL A CA 1
ATOM 1441 C C . VAL A 1 188 ? -12.870 -3.208 13.320 1.00 97.94 188 VAL A C 1
ATOM 1443 O O . VAL A 1 188 ? -12.106 -2.270 13.102 1.00 97.94 188 VAL A O 1
ATOM 1446 N N . VAL A 1 189 ? -13.401 -3.930 12.338 1.00 97.19 189 VAL A N 1
ATOM 1447 C CA . VAL A 1 189 ? -13.213 -3.640 10.915 1.00 97.19 189 VAL A CA 1
ATOM 1448 C C . VAL A 1 189 ? -14.375 -2.779 10.438 1.00 97.19 189 VAL A C 1
ATOM 1450 O O . VAL A 1 189 ? -15.518 -3.233 10.374 1.00 97.19 189 VAL A O 1
ATOM 1453 N N . VAL A 1 190 ? -14.072 -1.527 10.110 1.00 95.75 190 VAL A N 1
ATOM 1454 C CA . VAL A 1 190 ? -15.001 -0.575 9.501 1.00 95.75 190 VAL A CA 1
ATOM 1455 C C . VAL A 1 190 ? -14.890 -0.668 7.987 1.00 95.75 190 VAL A C 1
ATOM 1457 O O . VAL A 1 190 ? -13.790 -0.597 7.439 1.00 95.75 190 VAL A O 1
ATOM 1460 N N . ASP A 1 191 ? -16.020 -0.764 7.295 1.00 94.50 191 ASP A N 1
ATOM 1461 C CA . ASP A 1 191 ? -16.041 -0.851 5.835 1.00 94.50 191 ASP A CA 1
ATOM 1462 C C . ASP A 1 191 ? -17.051 0.103 5.190 1.00 94.50 191 ASP A C 1
ATOM 1464 O O . ASP A 1 191 ? -18.015 0.574 5.810 1.00 94.50 191 ASP A O 1
ATOM 1468 N N . SER A 1 192 ? -16.833 0.383 3.909 1.00 91.19 192 SER A N 1
ATOM 1469 C CA . SER A 1 192 ? -17.656 1.287 3.115 1.00 91.19 192 SER A CA 1
ATOM 1470 C C . SER A 1 192 ? -17.945 0.727 1.721 1.00 91.19 192 SER A C 1
ATOM 1472 O O . SER A 1 192 ? -17.167 -0.009 1.106 1.00 91.19 192 SER A O 1
ATOM 1474 N N . ARG A 1 193 ? -19.132 1.064 1.213 1.00 90.44 193 ARG A N 1
ATOM 1475 C CA . ARG A 1 193 ? -19.562 0.740 -0.154 1.00 90.44 193 ARG A CA 1
ATOM 1476 C C . ARG A 1 193 ? -18.760 1.580 -1.169 1.00 90.44 193 ARG A C 1
ATOM 1478 O O . ARG A 1 193 ? -18.299 2.664 -0.814 1.00 90.44 193 ARG A O 1
ATOM 1485 N N . PRO A 1 194 ? -18.617 1.124 -2.432 1.00 89.50 194 PRO A N 1
ATOM 1486 C CA . PRO A 1 194 ? -19.248 -0.066 -3.016 1.00 89.50 194 PRO A CA 1
ATOM 1487 C C . PRO A 1 194 ? -18.420 -1.356 -2.915 1.00 89.50 194 PRO A C 1
ATOM 1489 O O . PRO A 1 194 ? -19.009 -2.430 -2.905 1.00 89.50 194 PRO A O 1
ATOM 1492 N N . LYS A 1 195 ? -17.084 -1.268 -2.828 1.00 85.62 195 LYS A N 1
ATOM 1493 C CA . LYS A 1 195 ? -16.187 -2.430 -2.991 1.00 85.62 195 LYS A CA 1
ATOM 1494 C C . LYS A 1 195 ? -16.117 -3.363 -1.784 1.00 85.62 195 LYS A C 1
ATOM 1496 O O . LYS A 1 195 ? -15.772 -4.524 -1.970 1.00 85.62 195 LYS A O 1
ATOM 1501 N N . LEU A 1 196 ? -16.435 -2.868 -0.585 1.00 90.38 196 LEU A N 1
ATOM 1502 C CA . LEU A 1 196 ? -16.402 -3.650 0.656 1.00 90.38 196 LEU A CA 1
ATOM 1503 C C . LEU A 1 196 ? -15.063 -4.390 0.848 1.00 90.38 196 LEU A C 1
ATOM 1505 O O . LEU A 1 196 ? -15.007 -5.605 1.049 1.00 90.38 196 LEU A O 1
ATOM 1509 N N . GLU A 1 197 ? -13.960 -3.649 0.710 1.00 89.69 197 GLU A N 1
ATOM 1510 C CA . GLU A 1 197 ? -12.597 -4.195 0.788 1.00 89.69 197 GLU A CA 1
ATOM 1511 C C . GLU A 1 197 ? -12.292 -4.754 2.196 1.00 89.69 197 GLU A C 1
ATOM 1513 O O . GLU A 1 197 ? -11.494 -5.686 2.334 1.00 89.69 197 GLU A O 1
ATOM 1518 N N . GLY A 1 198 ? -12.953 -4.230 3.235 1.00 92.62 198 GLY A N 1
ATOM 1519 C CA . GLY A 1 198 ? -12.827 -4.682 4.621 1.00 92.62 198 GLY A CA 1
ATOM 1520 C C . GLY A 1 198 ? -13.345 -6.105 4.853 1.00 92.62 198 GLY A C 1
ATOM 1521 O O . GLY A 1 198 ? -12.792 -6.811 5.694 1.00 92.62 198 GLY A O 1
ATOM 1522 N N . HIS A 1 199 ? -14.313 -6.596 4.070 1.00 93.38 199 HIS A N 1
ATOM 1523 C CA . HIS A 1 199 ? -14.740 -8.003 4.143 1.00 93.38 199 HIS A CA 1
ATOM 1524 C C . HIS A 1 199 ? -13.600 -8.989 3.863 1.00 93.38 199 HIS A C 1
ATOM 1526 O O . HIS A 1 199 ? -13.495 -10.028 4.519 1.00 93.38 199 HIS A O 1
ATOM 1532 N N . ALA A 1 200 ? -12.742 -8.688 2.885 1.00 92.62 200 ALA A N 1
ATOM 1533 C CA . ALA A 1 200 ? -11.616 -9.553 2.559 1.00 92.62 200 ALA A CA 1
ATOM 1534 C C . ALA A 1 200 ? -10.585 -9.562 3.698 1.00 92.62 200 ALA A C 1
ATOM 1536 O O . ALA A 1 200 ? -10.070 -10.626 4.039 1.00 92.62 200 ALA A O 1
ATOM 1537 N N . LEU A 1 201 ? -10.328 -8.400 4.311 1.00 95.44 201 LEU A N 1
ATOM 1538 C CA . LEU A 1 201 ? -9.485 -8.290 5.503 1.00 95.44 201 LEU A CA 1
ATOM 1539 C C . LEU A 1 201 ? -10.069 -9.100 6.667 1.00 95.44 201 LEU A C 1
ATOM 1541 O O . LEU A 1 201 ? -9.371 -9.931 7.237 1.00 95.44 201 LEU A O 1
ATOM 1545 N N . LEU A 1 202 ? -11.356 -8.915 6.969 1.00 97.12 202 LEU A N 1
ATOM 1546 C CA . LEU A 1 202 ? -12.056 -9.626 8.039 1.00 97.12 202 LEU A CA 1
ATOM 1547 C C . LEU A 1 202 ? -11.888 -11.144 7.911 1.00 97.12 202 LEU A C 1
ATOM 1549 O O . LEU A 1 202 ? -11.523 -11.801 8.881 1.00 97.12 202 LEU A O 1
ATOM 1553 N N . ARG A 1 203 ? -12.097 -11.700 6.709 1.00 96.38 203 ARG A N 1
ATOM 1554 C CA . ARG A 1 203 ? -11.920 -13.139 6.453 1.00 96.38 203 ARG A CA 1
ATOM 1555 C C . ARG A 1 203 ? -10.502 -13.612 6.764 1.00 96.38 203 ARG A C 1
ATOM 1557 O O . ARG A 1 203 ? -10.351 -14.664 7.374 1.00 96.38 203 ARG A O 1
ATOM 1564 N N . ARG A 1 204 ? -9.475 -12.849 6.371 1.00 96.69 204 ARG A N 1
ATOM 1565 C CA . ARG A 1 204 ? -8.067 -13.202 6.630 1.00 96.69 204 ARG A CA 1
ATOM 1566 C C . ARG A 1 204 ? -7.723 -13.150 8.120 1.00 96.69 204 ARG A C 1
ATOM 1568 O O . ARG A 1 204 ? -7.036 -14.045 8.600 1.00 96.69 204 ARG A O 1
ATOM 1575 N N . LEU A 1 205 ? -8.241 -12.162 8.853 1.00 97.62 205 LEU A N 1
ATOM 1576 C CA . LEU A 1 205 ? -8.038 -12.052 10.303 1.00 97.62 205 LEU A CA 1
ATOM 1577 C C . LEU A 1 205 ? -8.754 -13.178 11.067 1.00 97.62 205 LEU A C 1
ATOM 1579 O O . LEU A 1 205 ? -8.148 -13.836 11.909 1.00 97.62 205 LEU A O 1
ATOM 1583 N N . VAL A 1 206 ? -10.018 -13.454 10.735 1.00 97.50 206 VAL A N 1
ATOM 1584 C CA . VAL A 1 206 ? -10.805 -14.523 11.374 1.00 97.50 206 VAL A CA 1
ATOM 1585 C C . VAL A 1 206 ? -10.227 -15.905 11.066 1.00 97.50 206 VAL A C 1
ATOM 1587 O O . VAL A 1 206 ? -10.153 -16.740 11.961 1.00 97.50 206 VAL A O 1
ATOM 1590 N N . ALA A 1 207 ? -9.737 -16.142 9.843 1.00 97.31 207 ALA A N 1
ATOM 1591 C CA . ALA A 1 207 ? -9.060 -17.392 9.482 1.00 97.31 207 ALA A CA 1
ATOM 1592 C C . ALA A 1 207 ? -7.795 -17.661 10.319 1.00 97.31 207 ALA A C 1
ATOM 1594 O O . ALA A 1 207 ? -7.351 -18.803 10.415 1.00 97.31 207 ALA A O 1
ATOM 1595 N N . LYS A 1 208 ? -7.217 -16.619 10.926 1.00 96.94 208 LYS A N 1
ATOM 1596 C CA . LYS A 1 208 ? -6.080 -16.706 11.849 1.00 96.94 208 LYS A CA 1
ATOM 1597 C C . LYS A 1 208 ? -6.489 -16.790 13.322 1.00 96.94 208 LYS A C 1
ATOM 1599 O O . LYS A 1 208 ? -5.613 -16.867 14.167 1.00 96.94 208 LYS A O 1
ATOM 1604 N N . GLY A 1 209 ? -7.787 -16.807 13.629 1.00 96.19 209 GLY A N 1
ATOM 1605 C CA . GLY A 1 209 ? -8.303 -16.913 14.995 1.00 96.19 209 GLY A CA 1
ATOM 1606 C C . GLY A 1 209 ? -8.457 -15.578 15.727 1.00 96.19 209 GLY A C 1
ATOM 1607 O O . GLY A 1 209 ? -8.770 -15.577 16.917 1.00 96.19 209 GLY A O 1
ATOM 1608 N N . LEU A 1 210 ? -8.283 -14.433 15.052 1.00 96.88 210 LEU A N 1
ATOM 1609 C CA . LEU A 1 210 ? -8.479 -13.130 15.691 1.00 96.88 210 LEU A CA 1
ATOM 1610 C C . LEU A 1 210 ? -9.968 -12.836 15.896 1.00 96.88 210 LEU A C 1
ATOM 1612 O O . LEU A 1 210 ? -10.772 -12.906 14.961 1.00 96.88 210 LEU A O 1
ATOM 1616 N N . SER A 1 211 ? -10.317 -12.392 17.104 1.00 96.88 211 SER A N 1
ATOM 1617 C CA . SER A 1 211 ? -11.656 -11.889 17.413 1.00 96.88 211 SER A CA 1
ATOM 1618 C C . SER A 1 211 ? -11.908 -10.572 16.679 1.00 96.88 211 SER A C 1
ATOM 1620 O O . SER A 1 211 ? -11.236 -9.566 16.931 1.00 96.88 211 SER A O 1
ATOM 1622 N N . CYS A 1 212 ? -12.866 -10.583 15.752 1.00 97.62 212 CYS A N 1
ATOM 1623 C CA . CYS A 1 212 ? -13.175 -9.437 14.907 1.00 97.62 212 CYS A CA 1
ATOM 1624 C C . CYS A 1 212 ? -14.667 -9.085 14.936 1.00 97.62 212 CYS A C 1
ATOM 1626 O O . CYS A 1 212 ? -15.527 -9.954 14.819 1.00 97.62 212 CYS A O 1
ATOM 1628 N N . THR A 1 213 ? -14.963 -7.790 14.994 1.00 97.06 213 THR A N 1
ATOM 1629 C CA . THR A 1 213 ? -16.293 -7.210 14.797 1.00 97.06 213 THR A CA 1
ATOM 1630 C C . THR A 1 213 ? -16.299 -6.460 13.476 1.00 97.06 213 THR A C 1
ATOM 1632 O O . THR A 1 213 ? -15.409 -5.655 13.219 1.00 97.06 213 THR A O 1
ATOM 1635 N N . TYR A 1 214 ? -17.317 -6.669 12.651 1.00 97.12 214 TYR A N 1
ATOM 1636 C CA . TYR A 1 214 ? -17.489 -5.933 11.403 1.00 97.12 214 TYR A CA 1
ATOM 1637 C C . TYR A 1 214 ? -18.575 -4.867 11.547 1.00 97.12 214 TYR A C 1
ATOM 1639 O O . TYR A 1 214 ? -19.619 -5.115 12.151 1.00 97.12 214 TYR A O 1
ATOM 1647 N N . THR A 1 215 ? -18.332 -3.677 11.003 1.00 95.50 215 THR A N 1
ATOM 1648 C CA . THR A 1 215 ? -19.307 -2.586 11.001 1.00 95.50 215 THR A CA 1
ATOM 1649 C C . THR A 1 215 ? -19.178 -1.724 9.750 1.00 95.50 215 THR A C 1
ATOM 1651 O O . THR A 1 215 ? -18.135 -1.678 9.098 1.00 95.50 215 THR A O 1
ATOM 1654 N N . HIS A 1 216 ? -20.241 -0.999 9.419 1.00 93.81 216 HIS A N 1
ATOM 1655 C CA . HIS A 1 216 ? -20.208 -0.008 8.351 1.00 93.81 216 HIS A CA 1
ATOM 1656 C C . HIS A 1 216 ? -19.756 1.358 8.861 1.00 93.81 216 HIS A C 1
ATOM 1658 O O . HIS A 1 216 ? -19.958 1.703 10.025 1.00 93.81 216 HIS A O 1
ATOM 1664 N N . ILE A 1 217 ? -19.216 2.174 7.953 1.00 93.56 217 ILE A N 1
ATOM 1665 C CA . ILE A 1 217 ? -18.777 3.547 8.240 1.00 93.56 217 ILE A CA 1
ATOM 1666 C C . ILE A 1 217 ? -19.850 4.403 8.943 1.00 93.56 217 ILE A C 1
ATOM 1668 O O . ILE A 1 217 ? -19.524 5.235 9.786 1.00 93.56 217 ILE A O 1
ATOM 1672 N N . TYR A 1 218 ? -21.134 4.159 8.668 1.00 92.31 218 TYR A N 1
ATOM 1673 C CA . TYR A 1 218 ? -22.255 4.878 9.285 1.00 92.31 218 TYR A CA 1
ATOM 1674 C C . TYR A 1 218 ? -22.473 4.534 10.769 1.00 92.31 218 TYR A C 1
ATOM 1676 O O . TYR A 1 218 ? -23.058 5.324 11.500 1.00 92.31 218 TYR A O 1
ATOM 1684 N N . ALA A 1 219 ? -21.984 3.379 11.228 1.00 93.94 219 ALA A N 1
ATOM 1685 C CA . ALA A 1 219 ? -22.110 2.905 12.607 1.00 93.94 219 ALA A CA 1
ATOM 1686 C C . ALA A 1 219 ? -20.805 3.067 13.413 1.00 93.94 219 ALA A C 1
ATOM 1688 O O . ALA A 1 219 ? -20.662 2.508 14.503 1.00 93.94 219 ALA A O 1
ATOM 1689 N N . VAL A 1 220 ? -19.845 3.843 12.895 1.00 94.81 220 VAL A N 1
ATOM 1690 C CA . VAL A 1 220 ? -18.562 4.107 13.567 1.00 94.81 220 VAL A CA 1
ATOM 1691 C C . VAL A 1 220 ? -18.767 4.815 14.898 1.00 94.81 220 VAL A C 1
ATOM 1693 O O . VAL A 1 220 ? -18.128 4.437 15.869 1.00 94.81 220 VAL A O 1
ATOM 1696 N N . SER A 1 221 ? -19.674 5.792 14.982 1.00 95.00 221 SER A N 1
ATOM 1697 C CA . SER A 1 221 ? -19.965 6.506 16.236 1.00 95.00 221 SER A CA 1
ATOM 1698 C C . SER A 1 221 ? -20.449 5.566 17.338 1.00 95.00 221 SER A C 1
ATOM 1700 O O . SER A 1 221 ? -19.965 5.643 18.461 1.00 95.00 221 SER A O 1
ATOM 1702 N N . TYR A 1 222 ? -21.336 4.629 16.996 1.00 95.44 222 TYR A N 1
ATOM 1703 C CA . TYR A 1 222 ? -21.844 3.626 17.927 1.00 95.44 222 TYR A CA 1
ATOM 1704 C C . TYR A 1 222 ? -20.733 2.694 18.428 1.00 95.44 222 TYR A C 1
ATOM 1706 O O . TYR A 1 222 ? -20.657 2.394 19.617 1.00 95.44 222 TYR A O 1
ATOM 1714 N N . LYS A 1 223 ? -19.834 2.266 17.533 1.00 94.75 223 LYS A N 1
ATOM 1715 C CA . LYS A 1 223 ? -18.714 1.387 17.888 1.00 94.75 223 LYS A CA 1
ATOM 1716 C C . LYS A 1 223 ? -17.513 2.110 18.494 1.00 94.75 223 LYS A C 1
ATOM 1718 O O . LYS A 1 223 ? -16.701 1.456 19.125 1.00 94.75 223 LYS A O 1
ATOM 1723 N N . MET A 1 224 ? -17.386 3.428 18.374 1.00 96.31 224 MET A N 1
ATOM 1724 C CA . MET A 1 224 ? -16.197 4.132 18.868 1.00 96.31 224 MET A CA 1
ATOM 1725 C C . MET A 1 224 ? -16.071 4.097 20.398 1.00 96.31 224 MET A C 1
ATOM 1727 O O . MET A 1 224 ? -14.958 4.109 20.909 1.00 96.31 224 MET A O 1
ATOM 1731 N N . HIS A 1 225 ? -17.185 3.989 21.131 1.00 94.75 225 HIS A N 1
ATOM 1732 C CA . HIS A 1 225 ? -17.191 3.932 22.600 1.00 94.75 225 HIS A CA 1
ATOM 1733 C C . HIS A 1 225 ? -16.382 2.767 23.190 1.00 94.75 225 HIS A C 1
ATOM 1735 O O . HIS A 1 225 ? -15.921 2.858 24.323 1.00 94.75 225 HIS A O 1
ATOM 1741 N N . GLU A 1 226 ? -16.238 1.670 22.446 1.00 95.62 226 GLU A N 1
ATOM 1742 C CA . GLU A 1 226 ? -15.477 0.496 22.879 1.00 95.62 226 GLU A CA 1
ATOM 1743 C C . GLU A 1 226 ? -14.026 0.494 22.381 1.00 95.62 226 GLU A C 1
ATOM 1745 O O . GLU A 1 226 ? -13.247 -0.346 22.818 1.00 95.62 226 GLU A O 1
ATOM 1750 N N . VAL A 1 227 ? -13.659 1.391 21.461 1.00 97.75 227 VAL A N 1
ATOM 1751 C CA . VAL A 1 227 ? -12.357 1.394 20.779 1.00 97.75 227 VAL A CA 1
ATOM 1752 C C . VAL A 1 227 ? -11.311 2.097 21.633 1.00 97.75 227 VAL A C 1
ATOM 1754 O O . VAL A 1 227 ? -11.532 3.200 22.122 1.00 97.75 227 VAL A O 1
ATOM 1757 N N . THR A 1 228 ? -10.133 1.486 21.764 1.00 97.38 228 THR A N 1
ATOM 1758 C CA . THR A 1 228 ? -9.006 2.075 22.503 1.00 97.38 228 THR A CA 1
ATOM 1759 C C . THR A 1 228 ? -7.989 2.738 21.580 1.00 97.38 228 THR A C 1
ATOM 1761 O O . THR A 1 228 ? -7.376 3.738 21.964 1.00 97.38 228 THR A O 1
ATOM 1764 N N . LYS A 1 229 ? -7.792 2.197 20.370 1.00 97.38 229 LYS A N 1
ATOM 1765 C CA . LYS A 1 229 ? -6.837 2.711 19.377 1.00 97.38 229 LYS A CA 1
ATOM 1766 C C . LYS A 1 229 ? -7.349 2.514 17.956 1.00 97.38 229 LYS A C 1
ATOM 1768 O O . LYS A 1 229 ? -7.963 1.494 17.645 1.00 97.38 229 LYS A O 1
ATOM 1773 N N . VAL A 1 230 ? -7.032 3.457 17.079 1.00 96.94 230 VAL A N 1
ATOM 1774 C CA . VAL A 1 230 ? -7.325 3.385 15.647 1.00 96.94 230 VAL A CA 1
ATOM 1775 C C . VAL A 1 230 ? -6.023 3.193 14.875 1.00 96.94 230 VAL A C 1
ATOM 1777 O O . VAL A 1 230 ? -5.057 3.912 15.091 1.00 96.94 230 VAL A O 1
ATOM 1780 N N . PHE A 1 231 ? -6.002 2.241 13.944 1.00 96.44 231 PHE A N 1
ATOM 1781 C CA . PHE A 1 231 ? -4.902 2.043 13.003 1.00 96.44 231 PHE A CA 1
ATOM 1782 C C . PHE A 1 231 ? -5.418 2.095 11.568 1.00 96.44 231 PHE A C 1
ATOM 1784 O O . PHE A 1 231 ? -6.251 1.284 11.148 1.00 96.44 231 PHE A O 1
ATOM 1791 N N . MET A 1 232 ? -4.887 3.030 10.783 1.00 93.25 232 MET A N 1
ATOM 1792 C CA . MET A 1 232 ? -5.296 3.236 9.394 1.00 93.25 232 MET A CA 1
ATOM 1793 C C . MET A 1 232 ? -4.108 3.198 8.442 1.00 93.25 232 MET A C 1
ATOM 1795 O O . MET A 1 232 ? -3.026 3.697 8.737 1.00 93.25 232 MET A O 1
ATOM 1799 N N . GLY A 1 233 ? -4.339 2.637 7.256 1.00 92.12 233 GLY A N 1
ATOM 1800 C CA . GLY A 1 233 ? -3.402 2.760 6.148 1.00 92.12 233 GLY A CA 1
ATOM 1801 C C . GLY A 1 233 ? -3.510 4.134 5.490 1.00 92.12 233 GLY A C 1
ATOM 1802 O O . GLY A 1 233 ? -4.606 4.566 5.124 1.00 92.12 233 GLY A O 1
ATOM 1803 N N . ALA A 1 234 ? -2.374 4.793 5.287 1.00 93.06 234 ALA A N 1
ATOM 1804 C CA . ALA A 1 234 ? -2.265 5.975 4.442 1.00 93.06 234 ALA A CA 1
ATOM 1805 C C . ALA A 1 234 ? -1.854 5.567 3.020 1.00 93.06 234 ALA A C 1
ATOM 1807 O O . ALA A 1 234 ? -0.968 4.736 2.836 1.00 93.06 234 ALA A O 1
ATOM 1808 N N . ALA A 1 235 ? -2.485 6.162 2.010 1.00 91.81 235 ALA A N 1
ATOM 1809 C CA . ALA A 1 235 ? -2.023 6.080 0.627 1.00 91.81 235 ALA A CA 1
ATOM 1810 C C . ALA A 1 235 ? -0.899 7.094 0.350 1.00 91.81 235 ALA A C 1
ATOM 1812 O O . ALA A 1 235 ? -0.003 6.811 -0.443 1.00 91.81 235 ALA A O 1
ATOM 1813 N N . SER A 1 236 ? -0.949 8.262 0.997 1.00 93.44 236 SER A N 1
ATOM 1814 C CA . SER A 1 236 ? 0.105 9.279 0.967 1.00 93.44 236 SER A CA 1
ATOM 1815 C C . SER A 1 236 ? -0.015 10.213 2.173 1.00 93.44 236 SER A C 1
ATOM 1817 O O . SER A 1 236 ? -1.087 10.330 2.767 1.00 93.44 236 SER A O 1
ATOM 1819 N N . VAL A 1 237 ? 1.073 10.900 2.511 1.00 94.50 237 VAL A N 1
ATOM 1820 C CA . VAL A 1 237 ? 1.089 12.004 3.476 1.00 94.50 237 VAL A CA 1
ATOM 1821 C C . VAL A 1 237 ? 1.650 13.227 2.757 1.00 94.50 237 VAL A C 1
ATOM 1823 O O . VAL A 1 237 ? 2.747 13.172 2.202 1.00 94.50 237 VAL A O 1
ATOM 1826 N N . LEU A 1 238 ? 0.873 14.309 2.711 1.00 93.25 238 LEU A N 1
ATOM 1827 C CA . LEU A 1 238 ? 1.256 15.558 2.054 1.00 93.25 238 LEU A CA 1
ATOM 1828 C C . LEU A 1 238 ? 2.248 16.350 2.916 1.00 93.25 238 LEU A C 1
ATOM 1830 O O . LEU A 1 238 ? 2.347 16.146 4.124 1.00 93.25 238 LEU A O 1
ATOM 1834 N N . SER A 1 239 ? 2.951 17.305 2.306 1.00 93.75 239 SER A N 1
ATOM 1835 C CA . SER A 1 239 ? 3.938 18.155 2.992 1.00 93.75 239 SER A CA 1
ATOM 1836 C C . SER A 1 239 ? 3.354 18.988 4.138 1.00 93.75 239 SER A C 1
ATOM 1838 O O . SER A 1 239 ? 4.072 19.328 5.071 1.00 93.75 239 SER A O 1
ATOM 1840 N N . ASN A 1 240 ? 2.053 19.282 4.101 1.00 95.38 240 ASN A N 1
ATOM 1841 C CA . ASN A 1 240 ? 1.331 19.972 5.172 1.00 95.38 240 ASN A CA 1
ATOM 1842 C C . ASN A 1 240 ? 0.828 19.030 6.289 1.00 95.38 240 ASN A C 1
ATOM 1844 O O . ASN A 1 240 ? 0.076 19.467 7.154 1.00 95.38 240 ASN A O 1
ATOM 1848 N N . GLY A 1 241 ? 1.176 17.739 6.248 1.00 92.50 241 GLY A N 1
ATOM 1849 C CA . GLY A 1 241 ? 0.744 16.731 7.221 1.00 92.50 241 GLY A CA 1
ATOM 1850 C C . GLY A 1 241 ? -0.619 16.093 6.934 1.00 92.50 241 GLY A C 1
ATOM 1851 O O . GLY A 1 241 ? -1.047 15.216 7.681 1.00 92.50 241 GLY A O 1
ATOM 1852 N N . THR A 1 242 ? -1.307 16.478 5.853 1.00 93.25 242 THR A N 1
ATOM 1853 C CA . THR A 1 242 ? -2.589 15.859 5.478 1.00 93.25 242 THR A CA 1
ATOM 1854 C C . THR A 1 242 ? -2.383 14.405 5.063 1.00 93.25 242 THR A C 1
ATOM 1856 O O . THR A 1 242 ? -1.563 14.108 4.193 1.00 93.25 242 THR A O 1
ATOM 1859 N N . VAL A 1 243 ? -3.173 13.500 5.639 1.00 93.19 243 VAL A N 1
ATOM 1860 C CA . VAL A 1 243 ? -3.152 12.073 5.300 1.00 93.19 243 VAL A CA 1
ATOM 1861 C C . VAL A 1 243 ? -4.182 11.782 4.212 1.00 93.19 243 VAL A C 1
ATOM 1863 O O . VAL A 1 243 ? -5.385 11.936 4.416 1.00 93.19 243 VAL A O 1
ATOM 1866 N N . TYR A 1 244 ? -3.709 11.317 3.060 1.00 92.38 244 TYR A N 1
ATOM 1867 C CA . TYR A 1 244 ? -4.545 10.859 1.958 1.00 92.38 244 TYR A CA 1
ATOM 1868 C C . TYR A 1 244 ? -4.735 9.343 2.047 1.00 92.38 244 TYR A C 1
ATOM 1870 O O . TYR A 1 244 ? -3.768 8.593 2.191 1.00 92.38 244 TYR A O 1
ATOM 1878 N N . SER A 1 245 ? -5.975 8.868 1.965 1.00 92.00 245 SER A N 1
ATOM 1879 C CA . SER A 1 245 ? -6.319 7.443 2.045 1.00 92.00 245 SER A CA 1
ATOM 1880 C C . SER A 1 245 ? -7.575 7.153 1.213 1.00 92.00 245 SER A C 1
ATOM 1882 O O . SER A 1 245 ? -7.967 7.952 0.364 1.00 92.00 245 SER A O 1
ATOM 1884 N N . ARG A 1 246 ? -8.197 5.989 1.417 1.00 89.88 246 ARG A N 1
ATOM 1885 C CA . ARG A 1 246 ? -9.478 5.642 0.796 1.00 89.88 246 ARG A CA 1
ATOM 1886 C C . ARG A 1 246 ? -10.567 6.653 1.168 1.00 89.88 246 ARG A C 1
ATOM 1888 O O . ARG A 1 246 ? -10.514 7.320 2.201 1.00 89.88 246 ARG A O 1
ATOM 1895 N N . ILE A 1 247 ? -11.567 6.761 0.297 1.00 88.50 247 ILE A N 1
ATOM 1896 C CA . ILE A 1 247 ? -12.716 7.637 0.519 1.00 88.50 247 ILE A CA 1
ATOM 1897 C C . ILE A 1 247 ? -13.443 7.262 1.818 1.00 88.50 247 ILE A C 1
ATOM 1899 O O . ILE A 1 247 ? -13.594 6.086 2.146 1.00 88.50 247 ILE A O 1
ATOM 1903 N N . GLY A 1 248 ? -13.874 8.275 2.569 1.00 84.69 248 GLY A N 1
ATOM 1904 C CA . GLY A 1 248 ? -14.558 8.099 3.852 1.00 84.69 248 GLY A CA 1
ATOM 1905 C C . GLY A 1 248 ? -13.631 7.826 5.040 1.00 84.69 248 GLY A C 1
ATOM 1906 O O . GLY A 1 248 ? -14.059 8.003 6.176 1.00 84.69 248 GLY A O 1
ATOM 1907 N N . THR A 1 249 ? -12.350 7.498 4.824 1.00 86.19 249 THR A N 1
ATOM 1908 C CA . THR A 1 249 ? -11.420 7.200 5.927 1.00 86.19 249 THR A CA 1
ATOM 1909 C C . THR A 1 249 ? -11.299 8.357 6.919 1.00 86.19 249 THR A C 1
ATOM 1911 O O . THR A 1 249 ? -11.167 8.094 8.104 1.00 86.19 249 THR A O 1
ATOM 1914 N N . ALA A 1 250 ? -11.429 9.619 6.487 1.00 92.31 250 ALA A N 1
ATOM 1915 C CA . ALA A 1 250 ? -11.371 10.793 7.367 1.00 92.31 250 ALA A CA 1
ATOM 1916 C C . ALA A 1 250 ? -12.478 10.833 8.439 1.00 92.31 250 ALA A C 1
ATOM 1918 O O . ALA A 1 250 ? -12.276 11.413 9.504 1.00 92.31 250 ALA A O 1
ATOM 1919 N N . CYS A 1 251 ? -13.627 10.186 8.210 1.00 93.25 251 CYS A N 1
ATOM 1920 C CA . CYS A 1 251 ? -14.707 10.129 9.198 1.00 93.25 251 CYS A CA 1
ATOM 1921 C C . CYS A 1 251 ? -14.281 9.391 10.472 1.00 93.25 251 CYS A C 1
ATOM 1923 O O . CYS A 1 251 ? -14.661 9.783 11.570 1.00 93.25 251 CYS A O 1
ATOM 1925 N N . VAL A 1 252 ? -13.453 8.355 10.335 1.00 94.81 252 VAL A N 1
ATOM 1926 C CA . VAL A 1 252 ? -12.985 7.537 11.456 1.00 94.81 252 VAL A CA 1
ATOM 1927 C C . VAL A 1 252 ? -12.136 8.334 12.462 1.00 94.81 252 VAL A C 1
ATOM 1929 O O . VAL A 1 252 ? -12.550 8.398 13.620 1.00 94.81 252 VAL A O 1
ATOM 1932 N N . PRO A 1 253 ? -11.015 8.987 12.086 1.00 94.50 253 PRO A N 1
ATOM 1933 C CA . PRO A 1 253 ? -10.202 9.757 13.021 1.00 94.50 253 PRO A CA 1
ATOM 1934 C C . PRO A 1 253 ? -10.944 10.982 13.561 1.00 94.50 253 PRO A C 1
ATOM 1936 O O . PRO A 1 253 ? -10.728 11.349 14.712 1.00 94.50 253 PRO A O 1
ATOM 1939 N N . MET A 1 254 ? -11.850 11.596 12.783 1.00 94.56 254 MET A N 1
ATOM 1940 C CA . MET A 1 254 ? -12.692 12.694 13.278 1.00 94.56 254 MET A CA 1
ATOM 1941 C C . MET A 1 254 ? -13.580 12.237 14.438 1.00 94.56 254 MET A C 1
ATOM 1943 O O . MET A 1 254 ? -13.631 12.894 15.480 1.00 94.56 254 MET A O 1
ATOM 1947 N N . VAL A 1 255 ? -14.250 11.093 14.279 1.00 96.25 255 VAL A N 1
ATOM 1948 C CA . VAL A 1 255 ? -15.080 10.510 15.337 1.00 96.25 255 VAL A CA 1
ATOM 1949 C C . VAL A 1 255 ? -14.203 10.069 16.509 1.00 96.25 255 VAL A C 1
ATOM 1951 O O . VAL A 1 255 ? -14.481 10.441 17.643 1.00 96.25 255 VAL A O 1
ATOM 1954 N N . ALA A 1 256 ? -13.098 9.372 16.258 1.00 96.06 256 ALA A N 1
ATOM 1955 C CA . ALA A 1 256 ? -12.168 8.942 17.299 1.00 96.06 256 ALA A CA 1
ATOM 1956 C C . ALA A 1 256 ? -11.631 10.114 18.136 1.00 96.06 256 ALA A C 1
ATOM 1958 O O . ALA A 1 256 ? -11.638 10.046 19.364 1.00 96.06 256 ALA A O 1
ATOM 1959 N N . ASN A 1 257 ? -11.278 11.235 17.497 1.00 96.12 257 ASN A N 1
ATOM 1960 C CA . ASN A 1 257 ? -10.846 12.450 18.187 1.00 96.12 257 ASN A CA 1
ATOM 1961 C C . ASN A 1 257 ? -11.945 13.010 19.106 1.00 96.12 257 ASN A C 1
ATOM 1963 O O . ASN A 1 257 ? -11.670 13.410 20.237 1.00 96.12 257 ASN A O 1
ATOM 1967 N N . LYS A 1 258 ? -13.214 12.975 18.671 1.00 96.31 258 LYS A N 1
ATOM 1968 C CA . LYS A 1 258 ? -14.354 13.377 19.512 1.00 96.31 258 LYS A CA 1
ATOM 1969 C C . LYS A 1 258 ? -14.497 12.495 20.758 1.00 96.31 258 LYS A C 1
ATOM 1971 O O . LYS A 1 258 ? -14.861 13.009 21.815 1.00 96.31 258 LYS A O 1
ATOM 1976 N N . PHE A 1 259 ? -14.174 11.208 20.642 1.00 94.88 259 PHE A N 1
ATOM 1977 C CA . PHE A 1 259 ? -14.165 10.234 21.739 1.00 94.88 259 PHE A CA 1
ATOM 1978 C C . PHE A 1 259 ? -12.836 10.169 22.513 1.00 94.88 259 PHE A C 1
ATOM 1980 O O . PHE A 1 259 ? -12.722 9.377 23.443 1.00 94.88 259 PHE A O 1
ATOM 1987 N N . ARG A 1 260 ? -11.849 11.018 22.177 1.00 94.31 260 ARG A N 1
ATOM 1988 C CA . ARG A 1 260 ? -10.489 11.019 22.757 1.00 94.31 260 ARG A CA 1
ATOM 1989 C C . ARG A 1 260 ? -9.757 9.676 22.606 1.00 94.31 260 ARG A C 1
ATOM 1991 O O . ARG A 1 260 ? -8.918 9.323 23.431 1.00 94.31 260 ARG A O 1
ATOM 1998 N N . VAL A 1 261 ? -10.073 8.944 21.543 1.00 92.75 261 VAL A N 1
ATOM 1999 C CA . VAL A 1 261 ? -9.390 7.710 21.147 1.00 92.75 261 VAL A CA 1
ATOM 2000 C C . VAL A 1 261 ? -8.110 8.070 20.394 1.00 92.75 261 VAL A C 1
ATOM 2002 O O . VAL A 1 261 ? -8.097 8.998 19.584 1.00 92.75 261 VAL A O 1
ATOM 2005 N N . ILE A 1 262 ? -7.027 7.341 20.671 1.00 86.38 262 ILE A N 1
ATOM 2006 C CA . ILE A 1 262 ? -5.729 7.559 20.023 1.00 86.38 262 ILE A CA 1
ATOM 2007 C C . ILE A 1 262 ? -5.812 7.087 18.565 1.00 86.38 262 ILE A C 1
ATOM 2009 O O . ILE A 1 262 ? -6.194 5.941 18.311 1.00 86.38 262 ILE A O 1
ATOM 2013 N N . ASN A 1 263 ? -5.426 7.971 17.642 1.00 76.06 263 ASN A N 1
ATOM 2014 C CA . ASN A 1 263 ? -5.285 7.706 16.206 1.00 76.06 263 ASN A CA 1
ATOM 2015 C C . ASN A 1 263 ? -3.817 7.624 15.792 1.00 76.06 263 ASN A C 1
ATOM 2017 O O . ASN A 1 263 ? -2.997 8.321 16.434 1.00 76.06 263 ASN A O 1
#

Radius of gyration: 21.6 Å; Cα contacts (8 Å, |Δi|>4): 301; chains: 1; bounding box: 53×47×61 Å

Organism: NCBI:txid152371

Nearest PDB structures (foldseek):
  5b04-assembly1_H  TM=9.874E-01  e=7.760E-21  Schizosaccharomyces pombe 972h-
  7d44-assembly1_G  TM=9.657E-01  e=8.862E-19  Homo sapiens
  5dbo-assembly1_C  TM=9.531E-01  e=1.685E-16  Thermochaetoides thermophila
  3a9c-assembly1_B  TM=7.475E-01  e=5.497E-12  Thermococcus kodakarensis
  3a11-assembly1_E  TM=7.513E-01  e=1.307E-11  Thermococcus kodakarensis KOD1

Foldseek 3Di:
DPPPPPVVVVVVCCPVVVVVLVVVLVVLVVLADPQLNVLLVCLLVCVQPAQLSNLLSLLVSLLVVLVPDDDDPVDDPLVVNLVNNVSSVVSSCSSPNHFPSNVVLNVVLNVLSNPDDPPDDSVRSSVVSSVVSVCCSVVVPVVVLVVLLVVLLVPDAAAAEEEEEADDPSVLSNLLVNVVVVGHYAYEYEYEDDPRNSVVSVVVCVVSVHHYHYDYLVCLLVVLLSHQAYDYDFSDADPVRDGHDDPSPVSNVVSNVVVVHYD

pLDDT: mean 87.6, std 17.0, range [26.8, 98.25]

Sequence (263 aa):
MELSYLDICHSTKMELSFLISSLDIFSLSRCIHLYSSQVGLRYLAGDIGGGNVRCIAMLGAFKDAIRDYSTPPEKNLDKDLLSNINSYVSFLMGCRPCSTSMENAIRILRNRNANLPLSLSESEAKAGLLSDIDRFINKKITSADQVIVKHGVSKIRDGDVLLTCSSSAVVEAMLLSTHDHGKQFRVVVVDSRPKLEGHALLRRLVAKGLSCTYTHIYAVSYKMHEVTKVFMGAASVLSNGTVYSRIG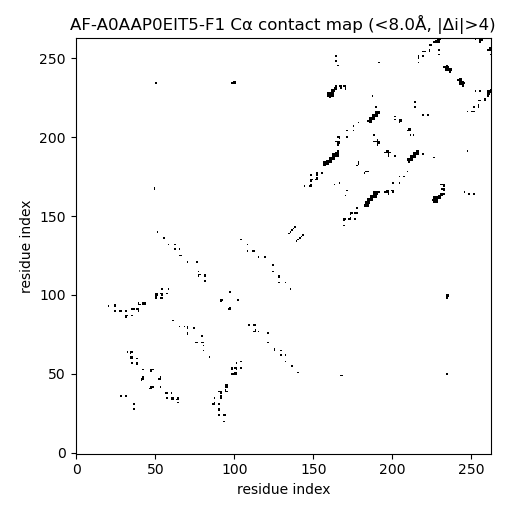TACVPMVANKFRVIN

InterPro domains:
  IPR000649 Initiation factor 2B-related [PF01008] (50-261)
  IPR037171 NagB/RpiA transferase-like [SSF100950] (48-261)
  IPR042529 Initiation factor 2B-like, C-terminal [G3DSA:3.40.50.10470] (143-262)

Secondary structure (DSSP, 8-state):
--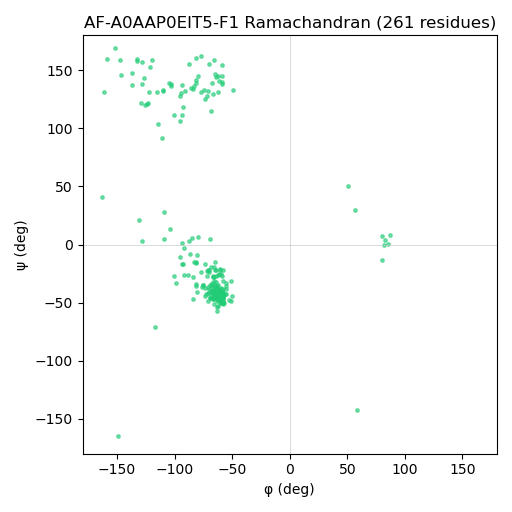-SSHHHHHHHTHHHHHHHHHHHHHHHGGGS-HHHHHHHHHHHHTS--SHHHHHHHHHHHHHHHHHH----TTS-HHHHHHHHHHHHHHHHHHHSPPPHHHHHHHHHHHHHHHT--TTS-HHHHHHHHHHHHHHHIIIIIIHHHHHHHHHHHHH--TT-EEEEES--HHHHHHHHHHHHTT---EEEEEE-TTT-HHHHHHHHHHHTT--EEEEEGGGHHHHHTT-SEE----SEE-TTSPEE-STTTTHHHHHHHHTT-B-

Solvent-accessible surface area (backbone atoms only — not comparable to full-atom values): 14829 Å² total; per-residue (Å²): 144,87,85,73,65,70,72,59,55,66,65,70,54,52,72,72,46,48,66,63,44,48,61,55,50,58,60,52,49,78,81,43,52,68,54,46,48,52,50,26,52,36,42,60,73,49,81,52,75,50,52,67,60,41,32,52,50,54,52,50,21,47,43,53,46,55,67,73,55,75,73,55,95,92,55,56,56,57,63,53,52,51,51,52,51,49,52,50,50,52,51,36,40,72,43,42,75,72,43,66,54,33,54,51,50,50,51,52,51,53,54,49,47,76,64,56,67,88,87,55,54,71,68,57,51,46,52,51,52,47,51,50,51,53,47,43,49,46,57,72,43,55,52,42,45,52,51,52,26,57,56,52,39,71,73,63,54,70,77,37,26,37,31,33,57,44,64,37,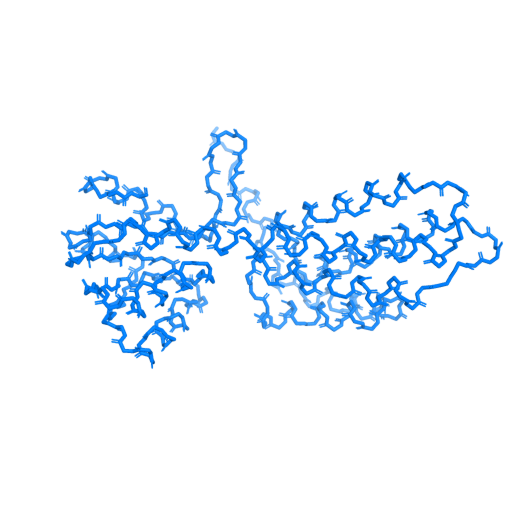73,59,56,48,51,20,53,51,53,34,46,76,72,66,52,51,54,38,37,37,42,29,24,54,83,89,79,42,51,17,59,60,45,50,52,58,43,45,77,71,71,46,52,71,47,81,46,44,63,88,49,43,73,76,55,47,81,71,41,54,36,46,55,74,62,68,65,42,70,47,97,87,69,51,74,41,53,64,89,71,54,69,58,54,56,56,49,31,53,76,71,70,31,51,106